Protein AF-A0A5J5C211-F1 (afdb_monomer)

Mean predicted aligned error: 13.59 Å

pLDDT: mean 78.82, std 22.53, range [29.34, 98.75]

InterPro domains:
  IPR001568 Ribonuclease T2-like [PF00445] (40-209)
  IPR001568 Ribonuclease T2-like [PTHR11240] (35-226)
  IPR036430 Ribonuclease T2-like superfamily [G3DSA:3.90.730.10] (37-249)
  IPR036430 Ribonuclease T2-like superfamily [SSF55895] (38-233)

Organism: NCBI:txid561372

Nearest PDB structures (foldseek):
  1vd1-assembly1_A  TM=8.279E-01  e=2.395E-16  Nicotiana glutinosa
  1j1f-assembly1_A  TM=8.798E-01  e=2.976E-13  Momordica charantia
  1j1g-assembly1_A  TM=8.800E-01  e=3.557E-13  Momordica charantia
  1v9h-assembly1_A  TM=8.738E-01  e=4.786E-13  Momordica charantia
  1ioo-assembly2_B  TM=7.838E-01  e=7.696E-13  Nicotiana alata

Sequence (278 aa):
MNLKLNLCLLVMLLLGLLPITVPVPVPVPVSVYGDPSYIKFFYLVLQWPNAFCNVNCCCNSLRQKFSIHGFWPQVANGNSTFCKPLLPLQEEYVHDIEKQLSIDWPNLICSWGNFGFWKYQWEKHGNRSKLDHRSYFDTAMKLKAKNVPDLLSTLRQSNIVPSETRKYQVKSIQDAIVAKIGWRPRIKCINYSNNGDVQIHEIHFCVKPPPTAEVQEFEFINCRRRPYYMGCGDHEDNEVYFSPEKNNLTATGNEFISSSLTLPRRQTQSEEEAEDEL

Foldseek 3Di:
DDDDDDPPVVVVPPPPPPPPPPPPPPPPPDPPQADLVQQFWKWFKWFQLVQVVLPDPFDDPDDRATATQAIAGAGPVRDHGDHDFDDFDDCVLCVVPVVVCCVRPADGHPVDHRVNSLRVRCRRGVRSNPDDSNLRVCVSSCCCVVQPVGLQVLCVVLVNHADPPDWDQLLSSQVSSCVRRVAGWAFAWDDNDPVLAIAGTMTIWIWGADPDPVDGDIDTHHDDDDQDRNSLDRDSRRIHHHHDPPPPPDPDDDDPPDDDDDDDDDDDDDDDDDDDDD

Radius of gyration: 29.58 Å; Cα contacts (8 Å, |Δi|>4): 394; chains: 1; bounding box: 124×62×47 Å

Solvent-accessible surface area (backbone atoms only — not comparable to full-atom values): 17108 Å² total; per-residue (Å²): 135,89,76,93,76,63,85,67,68,72,65,72,75,75,68,74,80,70,79,80,73,71,76,70,78,70,79,71,75,76,71,92,58,53,66,76,90,48,60,60,31,26,35,46,28,31,29,33,56,47,41,52,43,73,81,41,82,50,49,85,86,72,71,97,49,68,26,42,72,44,58,35,43,20,31,87,88,68,46,75,77,51,57,82,86,55,85,80,76,58,66,83,64,42,58,95,48,43,73,56,39,61,68,45,43,46,50,60,37,64,96,46,55,46,66,60,48,52,34,50,45,32,76,74,26,32,62,67,56,89,44,56,77,48,57,44,55,51,48,49,52,49,52,38,55,74,68,50,70,54,57,56,62,49,33,42,78,68,75,49,60,62,28,94,84,54,64,43,33,51,46,60,58,35,49,42,44,25,76,73,62,74,37,38,49,45,61,28,27,37,83,66,49,95,87,73,46,27,22,50,27,34,42,34,37,27,27,37,65,42,96,48,91,90,45,85,59,68,42,82,38,65,45,80,88,64,88,63,39,52,61,48,52,81,51,56,76,36,64,28,31,35,57,41,81,80,69,82,71,69,92,74,74,89,82,81,80,85,75,90,75,87,79,81,90,77,83,90,80,82,90,82,90,82,80,88,84,134

Secondary structure (DSSP, 8-state):
------TTTTTTTS-----------------SS--GGG--EEEEEEE-HHHHHHHS---SS--SS-EEEEEEEE-TTSPPPP-PPP----GGGTGGGHHHHHHHS--S-TTS-HHHHHHHHHHHTGGGSSS-HHHHHHHHHHHHHHH-TTHHHHHHHTT----SS-EEEHHHHHHHHHHHHSS--EEEEEE-STTS-EEEEEEEEEEEPPSSSS----EEEPPPP-SS-TTS-SSTT-EEE--------------------PPPP-------------

Structure (mmCIF, N/CA/C/O backbone):
data_AF-A0A5J5C211-F1
#
_entry.id   AF-A0A5J5C211-F1
#
loop_
_atom_site.group_PDB
_atom_site.id
_atom_site.type_symbol
_atom_site.label_atom_id
_atom_site.label_alt_id
_atom_site.label_comp_id
_atom_site.label_asym_id
_atom_site.label_entity_id
_atom_site.label_seq_id
_atom_site.pdbx_PDB_ins_code
_atom_site.Cartn_x
_atom_site.Cartn_y
_atom_site.Cartn_z
_atom_site.occupancy
_atom_site.B_iso_or_equiv
_atom_site.auth_seq_id
_atom_site.auth_comp_id
_atom_site.auth_asym_id
_atom_site.auth_atom_id
_atom_site.pdbx_PDB_model_num
ATOM 1 N N . MET A 1 1 ? 102.183 6.685 20.362 1.00 36.56 1 MET A N 1
ATOM 2 C CA . MET A 1 1 ? 101.520 7.453 19.288 1.00 36.56 1 MET A CA 1
ATOM 3 C C . MET A 1 1 ? 100.032 7.165 19.380 1.00 36.56 1 MET A C 1
ATOM 5 O O . MET A 1 1 ? 99.652 6.004 19.365 1.00 36.56 1 MET A O 1
ATOM 9 N N . ASN A 1 2 ? 99.238 8.203 19.637 1.00 42.31 2 ASN A N 1
ATOM 10 C CA . ASN A 1 2 ? 97.795 8.138 19.854 1.00 42.31 2 ASN A CA 1
ATOM 11 C C . ASN A 1 2 ? 97.057 7.595 18.628 1.00 42.31 2 ASN A C 1
ATOM 13 O O . ASN A 1 2 ? 97.289 8.095 17.533 1.00 42.31 2 ASN A O 1
ATOM 17 N N . LEU A 1 3 ? 96.070 6.724 18.839 1.00 40.94 3 LEU A N 1
ATOM 18 C CA . LEU A 1 3 ? 94.811 6.853 18.111 1.00 40.94 3 LEU A CA 1
ATOM 19 C C . LEU A 1 3 ? 93.657 6.306 18.957 1.00 40.94 3 LEU A C 1
ATOM 21 O O . LEU A 1 3 ? 93.342 5.120 18.962 1.00 40.94 3 LEU A O 1
ATOM 25 N N . LYS A 1 4 ? 93.037 7.225 19.704 1.00 54.19 4 LYS A N 1
ATOM 26 C CA . LYS A 1 4 ? 91.656 7.094 20.162 1.00 54.19 4 LYS A CA 1
ATOM 27 C C . LYS A 1 4 ? 90.789 6.949 18.911 1.00 54.19 4 LYS A C 1
ATOM 29 O O . LYS A 1 4 ? 90.623 7.927 18.188 1.00 54.19 4 LYS A O 1
ATOM 34 N N . LEU A 1 5 ? 90.240 5.764 18.659 1.00 47.91 5 LEU A N 1
ATOM 35 C CA . LEU A 1 5 ? 89.189 5.597 17.661 1.00 47.91 5 LEU A CA 1
ATOM 36 C C . LEU A 1 5 ? 88.010 4.830 18.266 1.00 47.91 5 LEU A C 1
ATOM 38 O O . LEU A 1 5 ? 87.935 3.610 18.250 1.00 47.91 5 LEU A O 1
ATOM 42 N N . ASN A 1 6 ? 87.121 5.636 18.846 1.00 52.84 6 ASN A N 1
ATOM 43 C CA . ASN A 1 6 ? 85.670 5.504 18.844 1.00 52.84 6 ASN A CA 1
ATOM 44 C C . ASN A 1 6 ? 85.056 4.141 19.192 1.00 52.84 6 ASN A C 1
ATOM 46 O O . ASN A 1 6 ? 84.579 3.401 18.336 1.00 52.84 6 ASN A O 1
ATOM 50 N N . LEU A 1 7 ? 84.803 3.999 20.495 1.00 53.00 7 LEU A N 1
ATOM 51 C CA . LEU A 1 7 ? 83.727 3.207 21.108 1.00 53.00 7 LEU A CA 1
ATOM 52 C C . LEU A 1 7 ? 82.313 3.504 20.529 1.00 53.00 7 LEU A C 1
ATOM 54 O O . LEU A 1 7 ? 81.342 2.855 20.893 1.00 53.00 7 LEU A O 1
ATOM 58 N N . CYS A 1 8 ? 82.191 4.458 19.598 1.00 50.03 8 CYS A N 1
ATOM 59 C CA . CYS A 1 8 ? 80.964 4.793 18.876 1.00 50.03 8 CYS A CA 1
ATOM 60 C C . CYS A 1 8 ? 80.613 3.775 17.767 1.00 50.03 8 CYS A C 1
ATOM 62 O O . CYS A 1 8 ? 79.448 3.641 17.403 1.00 50.03 8 CYS A O 1
ATOM 64 N N . LEU A 1 9 ? 81.591 3.018 17.245 1.00 46.53 9 LEU A N 1
ATOM 65 C CA . LEU A 1 9 ? 81.339 2.059 16.158 1.00 46.53 9 LEU A CA 1
ATOM 66 C C . LEU A 1 9 ? 80.701 0.738 16.615 1.00 46.53 9 LEU A C 1
ATOM 68 O O . LEU A 1 9 ? 80.129 0.037 15.785 1.00 46.53 9 LEU A O 1
ATOM 72 N N . LEU A 1 10 ? 80.747 0.402 17.909 1.00 47.97 10 LEU A N 1
ATOM 73 C CA . LEU A 1 10 ? 80.188 -0.863 18.404 1.00 47.97 10 LEU A CA 1
ATOM 74 C C . LEU A 1 10 ? 78.693 -0.787 18.773 1.00 47.97 10 LEU A C 1
ATOM 76 O O . LEU A 1 10 ? 78.049 -1.823 18.892 1.00 47.97 10 LEU A O 1
ATOM 80 N N . VAL A 1 11 ? 78.123 0.415 18.929 1.00 51.84 11 VAL A N 1
ATOM 81 C CA . VAL A 1 11 ? 76.701 0.597 19.298 1.00 51.84 11 VAL A CA 1
ATOM 82 C C . VAL A 1 11 ? 75.790 0.719 18.066 1.00 51.84 11 VAL A C 1
ATOM 84 O O . VAL A 1 11 ? 74.591 0.472 18.152 1.00 51.84 11 VAL A O 1
ATOM 87 N N . MET A 1 12 ? 76.346 0.991 16.883 1.00 51.12 12 MET A N 1
ATOM 88 C CA . MET A 1 12 ? 75.567 1.149 15.644 1.00 51.12 12 MET A CA 1
ATOM 89 C C . MET A 1 12 ? 75.212 -0.179 14.945 1.00 51.12 12 MET A C 1
ATOM 91 O O . MET A 1 12 ? 74.586 -0.161 13.891 1.00 51.12 12 MET A O 1
ATOM 95 N N . LEU A 1 13 ? 75.577 -1.332 15.520 1.00 49.59 13 LEU A N 1
ATOM 96 C CA . LEU A 1 13 ? 75.333 -2.663 14.940 1.00 49.59 13 LEU A CA 1
ATOM 97 C C . LEU A 1 13 ? 74.216 -3.471 15.632 1.00 49.59 13 LEU A C 1
ATOM 99 O O . LEU A 1 13 ? 73.970 -4.607 15.239 1.00 49.59 13 LEU A O 1
ATOM 103 N N . LEU A 1 14 ? 73.504 -2.899 16.617 1.00 54.16 14 LEU A N 1
ATOM 104 C CA . LEU A 1 14 ? 72.403 -3.579 17.332 1.00 54.16 14 LEU A CA 1
ATOM 105 C C . LEU A 1 14 ? 71.025 -2.906 17.236 1.00 54.16 14 LEU A C 1
ATOM 107 O O . LEU A 1 14 ? 70.063 -3.411 17.805 1.00 54.16 14 LEU A O 1
ATOM 111 N N . LEU A 1 15 ? 70.878 -1.833 16.461 1.00 55.19 15 LEU A N 1
ATOM 112 C CA . LEU A 1 15 ? 69.563 -1.335 16.047 1.00 55.19 15 LEU A CA 1
ATOM 113 C C . LEU A 1 15 ? 69.441 -1.513 14.540 1.00 55.19 15 LEU A C 1
ATOM 115 O O . LEU A 1 15 ? 69.469 -0.561 13.762 1.00 55.19 15 LEU A O 1
ATOM 119 N N . GLY A 1 16 ? 69.360 -2.785 14.142 1.00 54.31 16 GLY A N 1
ATOM 120 C CA . GLY A 1 16 ? 68.892 -3.159 12.820 1.00 54.31 16 GLY A CA 1
ATOM 121 C C . GLY A 1 16 ? 67.578 -2.437 12.559 1.00 54.31 16 GLY A C 1
ATOM 122 O O . GLY A 1 16 ? 66.627 -2.563 13.328 1.00 54.31 16 GLY A O 1
ATOM 123 N N . LEU A 1 17 ? 67.589 -1.639 11.497 1.00 61.84 17 LEU A N 1
ATOM 124 C CA . LEU A 1 17 ? 66.444 -0.973 10.905 1.00 61.84 17 LEU A CA 1
ATOM 125 C C . LEU A 1 17 ? 65.334 -2.008 10.709 1.00 61.84 17 LEU A C 1
ATOM 127 O O . LEU A 1 17 ? 65.306 -2.713 9.701 1.00 61.84 17 LEU A O 1
ATOM 131 N N . LEU A 1 18 ? 64.420 -2.121 11.673 1.00 58.91 18 LEU A N 1
ATOM 132 C CA . LEU A 1 18 ? 63.119 -2.692 11.377 1.00 58.91 18 LEU A CA 1
ATOM 133 C C . LEU A 1 18 ? 62.524 -1.762 10.321 1.00 58.91 18 LEU A C 1
ATOM 135 O O . LEU A 1 18 ? 62.432 -0.557 10.582 1.00 58.91 18 LEU A O 1
ATOM 139 N N . PRO A 1 19 ? 62.182 -2.262 9.121 1.00 61.62 19 PRO A N 1
ATOM 140 C CA . PRO A 1 19 ? 61.482 -1.439 8.160 1.00 61.62 19 PRO A CA 1
ATOM 141 C C . PRO A 1 19 ? 60.236 -0.934 8.876 1.00 61.62 19 PRO A C 1
ATOM 143 O O . PRO A 1 19 ? 59.404 -1.730 9.320 1.00 61.62 19 PRO A O 1
ATOM 146 N N . ILE A 1 20 ? 60.139 0.388 9.043 1.00 57.97 20 ILE A N 1
ATOM 147 C CA . ILE A 1 20 ? 58.884 1.026 9.409 1.00 57.97 20 ILE A CA 1
ATOM 148 C C . ILE A 1 20 ? 57.977 0.703 8.233 1.00 57.97 20 ILE A C 1
ATOM 150 O O . ILE A 1 20 ? 58.020 1.352 7.189 1.00 57.97 20 ILE A O 1
ATOM 154 N N . THR A 1 21 ? 57.237 -0.393 8.363 1.00 64.25 21 THR A N 1
ATOM 155 C CA . THR A 1 21 ? 56.136 -0.696 7.473 1.00 64.25 21 THR A CA 1
ATOM 156 C C . THR A 1 21 ? 55.146 0.418 7.738 1.00 64.25 21 THR A C 1
ATOM 158 O O . THR A 1 21 ? 54.425 0.419 8.731 1.00 64.25 21 THR A O 1
ATOM 161 N N . VAL A 1 22 ? 55.201 1.458 6.907 1.00 62.88 22 VAL A N 1
ATOM 162 C CA . VAL A 1 22 ? 54.111 2.420 6.836 1.00 62.88 22 VAL A CA 1
ATOM 163 C C . VAL A 1 22 ? 52.907 1.547 6.505 1.00 62.88 22 VAL A C 1
ATOM 165 O O . VAL A 1 22 ? 52.963 0.861 5.477 1.00 62.88 22 VAL A O 1
ATOM 168 N N . PRO A 1 23 ? 51.895 1.437 7.384 1.00 65.69 23 PRO A N 1
ATOM 169 C CA . PRO A 1 23 ? 50.740 0.622 7.074 1.00 65.69 23 PRO A CA 1
ATOM 170 C C . PRO A 1 23 ? 50.187 1.172 5.768 1.00 65.69 23 PRO A C 1
ATOM 172 O O . PRO A 1 23 ? 49.768 2.329 5.702 1.00 65.69 23 PRO A O 1
ATOM 175 N N . VAL A 1 24 ? 50.279 0.368 4.705 1.00 59.84 24 VAL A N 1
ATOM 176 C CA . VAL A 1 24 ? 49.619 0.682 3.443 1.00 59.84 24 VAL A CA 1
ATOM 177 C C . VAL A 1 24 ? 48.169 0.927 3.838 1.00 59.84 24 VAL A C 1
ATOM 179 O O . VAL A 1 24 ? 47.612 0.053 4.513 1.00 59.84 24 VAL A O 1
ATOM 182 N N . PRO A 1 25 ? 47.577 2.096 3.529 1.00 59.47 25 PRO A N 1
ATOM 183 C CA . PRO A 1 25 ? 46.182 2.328 3.842 1.00 59.47 25 PRO A CA 1
ATOM 184 C C . PRO A 1 25 ? 45.416 1.178 3.209 1.00 59.47 25 PRO A C 1
ATOM 186 O O . PRO A 1 25 ? 45.395 1.030 1.986 1.00 59.47 25 PRO A O 1
ATOM 189 N N . VAL A 1 26 ? 44.889 0.296 4.063 1.00 56.78 26 VAL A N 1
ATOM 190 C CA . VAL A 1 26 ? 44.060 -0.815 3.620 1.00 56.78 26 VAL A CA 1
ATOM 191 C C . VAL A 1 26 ? 42.960 -0.137 2.821 1.00 56.78 26 VAL A C 1
ATOM 193 O O . VAL A 1 26 ? 42.331 0.769 3.380 1.00 56.78 26 VAL A O 1
ATOM 196 N N . PRO A 1 27 ? 42.770 -0.458 1.528 1.00 58.31 27 PRO A N 1
ATOM 197 C CA . PRO A 1 27 ? 41.682 0.130 0.778 1.00 58.31 27 PRO A CA 1
ATOM 198 C C . PRO A 1 27 ? 40.419 -0.181 1.568 1.00 58.31 27 PRO A C 1
ATOM 200 O O . PRO A 1 27 ? 40.023 -1.341 1.696 1.00 58.31 27 PRO A O 1
ATOM 203 N N . VAL A 1 28 ? 39.856 0.856 2.191 1.00 52.75 28 VAL A N 1
ATOM 204 C CA . VAL A 1 28 ? 38.564 0.771 2.857 1.00 52.75 28 VAL A CA 1
ATOM 205 C C . VAL A 1 28 ? 37.642 0.186 1.797 1.00 52.75 28 VAL A C 1
ATOM 207 O O . VAL A 1 28 ? 37.606 0.741 0.692 1.00 52.75 28 VAL A O 1
ATOM 210 N N . PRO A 1 29 ? 36.991 -0.964 2.050 1.00 54.12 29 PRO A N 1
ATOM 211 C CA . PRO A 1 29 ? 36.143 -1.576 1.048 1.00 54.12 29 PRO A CA 1
ATOM 212 C C . PRO A 1 29 ? 35.169 -0.508 0.578 1.00 54.12 29 PRO A C 1
ATOM 214 O O . PRO A 1 29 ? 34.484 0.116 1.392 1.00 54.12 29 PRO A O 1
ATOM 217 N N . VAL A 1 30 ? 35.189 -0.256 -0.733 1.00 51.03 30 VAL A N 1
ATOM 218 C CA . VAL A 1 30 ? 34.245 0.629 -1.405 1.00 51.03 30 VAL A CA 1
ATOM 219 C C . VAL A 1 30 ? 32.869 0.301 -0.839 1.00 51.03 30 VAL A C 1
ATOM 221 O O . VAL A 1 30 ? 32.436 -0.845 -0.929 1.00 51.03 30 VAL A O 1
ATOM 224 N N . SER A 1 31 ? 32.265 1.288 -0.174 1.00 45.97 31 SER A N 1
ATOM 225 C CA . SER A 1 31 ? 30.898 1.303 0.346 1.00 45.97 31 SER A CA 1
ATOM 226 C C . SER A 1 31 ? 30.038 0.148 -0.192 1.00 45.97 31 SER A C 1
ATOM 228 O O . SER A 1 31 ? 29.631 0.160 -1.354 1.00 45.97 31 SER A O 1
ATOM 230 N N . VAL A 1 32 ? 29.711 -0.822 0.671 1.00 44.16 32 VAL A N 1
ATOM 231 C CA . VAL A 1 32 ? 28.781 -1.947 0.412 1.00 44.16 32 VAL A CA 1
ATOM 232 C C . VAL A 1 32 ? 27.320 -1.453 0.363 1.00 44.16 32 VAL A C 1
ATOM 234 O O . VAL A 1 32 ? 26.381 -2.104 0.809 1.00 44.16 32 VAL A O 1
ATOM 237 N N . TYR A 1 33 ? 27.102 -0.258 -0.171 1.00 45.41 33 TYR A N 1
ATOM 238 C CA . TYR A 1 33 ? 25.794 0.323 -0.421 1.00 45.41 33 TYR A CA 1
ATOM 239 C C . TYR A 1 33 ? 25.674 0.492 -1.928 1.00 45.41 33 TYR A C 1
ATOM 241 O O . TYR A 1 33 ? 26.128 1.483 -2.498 1.00 45.41 33 TYR A O 1
ATOM 249 N N . GLY A 1 34 ? 25.153 -0.546 -2.582 1.00 49.06 34 GLY A N 1
ATOM 250 C CA . GLY A 1 34 ? 24.924 -0.489 -4.020 1.00 49.06 34 GLY A CA 1
ATOM 251 C C . GLY A 1 34 ? 24.800 -1.820 -4.745 1.00 49.06 34 GLY A C 1
ATOM 252 O O . GLY A 1 34 ? 24.342 -1.807 -5.882 1.00 49.06 34 GLY A O 1
ATOM 253 N N . ASP A 1 35 ? 25.182 -2.952 -4.138 1.00 50.91 35 ASP A N 1
ATOM 254 C CA . ASP A 1 35 ? 25.122 -4.244 -4.829 1.00 50.91 35 ASP A CA 1
ATOM 255 C C . ASP A 1 35 ? 23.671 -4.781 -4.884 1.00 50.91 35 ASP A C 1
ATOM 257 O O . ASP A 1 35 ? 23.068 -5.105 -3.852 1.00 50.91 35 ASP A O 1
ATOM 261 N N . PRO A 1 36 ? 23.083 -4.917 -6.085 1.00 53.09 36 PRO A N 1
ATOM 262 C CA . PRO A 1 36 ? 21.739 -5.446 -6.264 1.00 53.09 36 PRO A CA 1
ATOM 263 C C . PRO A 1 36 ? 21.575 -6.915 -5.803 1.00 53.09 36 PRO A C 1
ATOM 265 O O . PRO A 1 36 ? 20.445 -7.382 -5.634 1.00 53.09 36 PRO A O 1
ATOM 268 N N . SER A 1 37 ? 22.653 -7.677 -5.579 1.00 59.81 37 SER A N 1
ATOM 269 C CA . SER A 1 37 ? 22.628 -9.038 -4.999 1.00 59.81 37 SER A CA 1
ATOM 270 C C . SER A 1 37 ? 22.044 -9.098 -3.568 1.00 59.81 37 SER A C 1
ATOM 272 O O . SER A 1 37 ? 21.703 -10.172 -3.060 1.00 59.81 37 SER A O 1
ATOM 274 N N . TYR A 1 38 ? 21.846 -7.939 -2.929 1.00 72.62 38 TYR A N 1
ATOM 275 C CA . TYR A 1 38 ? 21.354 -7.822 -1.556 1.00 72.62 38 TYR A CA 1
ATOM 276 C C . TYR A 1 38 ? 19.833 -7.718 -1.406 1.00 72.62 38 TYR A C 1
ATOM 278 O O . TYR A 1 38 ? 19.352 -7.826 -0.272 1.00 72.62 38 TYR A O 1
ATOM 286 N N . ILE A 1 39 ? 19.063 -7.543 -2.488 1.00 83.94 39 ILE A N 1
ATOM 287 C CA . ILE A 1 39 ? 17.594 -7.516 -2.393 1.00 83.94 39 ILE A CA 1
ATOM 288 C C . ILE A 1 39 ? 17.115 -8.893 -1.922 1.00 83.94 39 ILE A C 1
ATOM 290 O O . ILE A 1 39 ? 17.298 -9.895 -2.610 1.00 83.94 39 ILE A O 1
ATOM 294 N N . LYS A 1 40 ? 16.519 -8.953 -0.729 1.00 87.00 40 LYS A N 1
ATOM 295 C CA . LYS A 1 40 ? 16.011 -10.204 -0.142 1.00 87.00 40 LYS A CA 1
ATOM 296 C C . LYS A 1 40 ? 14.519 -10.387 -0.357 1.00 87.00 40 LYS A C 1
ATOM 298 O O . LYS A 1 40 ? 14.056 -11.519 -0.436 1.00 87.00 40 LYS A O 1
ATOM 303 N N . PHE A 1 41 ? 13.778 -9.288 -0.413 1.00 91.81 41 PHE A N 1
ATOM 304 C CA . PHE A 1 41 ? 12.343 -9.273 -0.655 1.00 91.81 41 PHE A CA 1
ATOM 305 C C . PHE A 1 41 ? 11.910 -7.868 -1.083 1.00 91.81 41 PHE A C 1
ATOM 307 O O . PHE A 1 41 ? 12.701 -6.925 -1.049 1.00 91.81 41 PHE A O 1
ATOM 314 N N . PHE A 1 42 ? 10.649 -7.731 -1.465 1.00 94.44 42 PHE A N 1
ATOM 315 C CA . PHE A 1 42 ? 9.987 -6.461 -1.716 1.00 94.44 42 PHE A CA 1
ATOM 316 C C . PHE A 1 42 ? 8.808 -6.293 -0.766 1.00 94.44 42 PHE A C 1
ATOM 318 O O . PHE A 1 42 ? 8.167 -7.280 -0.398 1.00 94.44 42 PHE A O 1
ATOM 325 N N . TYR A 1 43 ? 8.479 -5.053 -0.417 1.00 96.56 43 TYR A N 1
ATOM 326 C CA . TYR A 1 43 ? 7.141 -4.729 0.062 1.00 96.56 43 TYR A CA 1
ATOM 327 C C . TYR A 1 43 ? 6.271 -4.289 -1.110 1.00 96.56 43 TYR A C 1
ATOM 329 O O . TYR A 1 43 ? 6.600 -3.308 -1.771 1.00 96.56 43 TYR A O 1
ATOM 337 N N . LEU A 1 44 ? 5.146 -4.964 -1.335 1.00 98.44 44 LEU A N 1
ATOM 338 C CA . LEU A 1 44 ? 4.004 -4.363 -2.017 1.00 98.44 44 LEU A CA 1
ATOM 339 C C . LEU A 1 44 ? 3.166 -3.650 -0.957 1.00 98.44 44 LEU A C 1
ATOM 341 O O . LEU A 1 44 ? 2.582 -4.288 -0.079 1.00 98.44 44 LEU A O 1
ATOM 345 N N . VAL A 1 45 ? 3.141 -2.325 -1.020 1.00 98.50 45 VAL A N 1
ATOM 346 C CA . VAL A 1 45 ? 2.505 -1.474 -0.018 1.00 98.50 45 VAL A CA 1
ATOM 347 C C . VAL A 1 45 ? 1.191 -0.964 -0.559 1.00 98.50 45 VAL A C 1
ATOM 349 O O . VAL A 1 45 ? 1.165 -0.231 -1.549 1.00 98.50 45 VAL A O 1
ATOM 352 N N . LEU A 1 46 ? 0.106 -1.333 0.114 1.00 98.62 46 LEU A N 1
ATOM 353 C CA . LEU A 1 46 ? -1.214 -0.784 -0.145 1.00 98.62 46 LEU A CA 1
ATOM 354 C C . LEU A 1 46 ? -1.570 0.237 0.935 1.00 98.62 46 LEU A C 1
ATOM 356 O O . LEU A 1 46 ? -1.341 -0.018 2.112 1.00 98.62 46 LEU A O 1
ATOM 360 N N . GLN A 1 47 ? -2.149 1.368 0.551 1.00 98.06 47 GLN A N 1
ATOM 361 C CA . GLN A 1 47 ? -2.576 2.440 1.448 1.00 98.06 47 GLN A CA 1
ATOM 362 C C . GLN A 1 47 ? -4.098 2.549 1.511 1.00 98.06 47 GLN A C 1
ATOM 364 O O . GLN A 1 47 ? -4.794 2.324 0.512 1.00 98.06 47 GLN A O 1
ATOM 369 N N . TRP A 1 48 ? -4.602 2.911 2.691 1.00 97.75 48 TRP A N 1
ATOM 370 C CA . TRP A 1 48 ? -6.005 3.242 2.900 1.00 97.75 48 TRP A CA 1
ATOM 371 C C . TRP A 1 48 ? -6.218 4.756 2.751 1.00 97.75 48 TRP A C 1
ATOM 373 O O . TRP A 1 48 ? -5.685 5.523 3.560 1.00 97.75 48 TRP A O 1
ATOM 383 N N . PRO A 1 49 ? -6.993 5.214 1.749 1.00 95.38 49 PRO A N 1
ATOM 384 C CA . PRO A 1 49 ? -7.078 6.633 1.425 1.00 95.38 49 PRO A CA 1
ATOM 385 C C . PRO A 1 49 ? -7.619 7.485 2.573 1.00 95.38 49 PRO A C 1
ATOM 387 O O . PRO A 1 49 ? -7.060 8.541 2.843 1.00 95.38 49 PRO A O 1
ATOM 390 N N . ASN A 1 50 ? -8.634 7.027 3.310 1.00 94.56 50 ASN A N 1
ATOM 391 C CA . ASN A 1 50 ? -9.208 7.847 4.383 1.00 94.56 50 ASN A CA 1
ATOM 392 C C . ASN A 1 50 ? -8.208 8.076 5.522 1.00 94.56 50 ASN A C 1
ATOM 394 O O . ASN A 1 50 ? -8.149 9.172 6.065 1.00 94.56 50 ASN A O 1
ATOM 398 N N . ALA A 1 51 ? -7.378 7.080 5.846 1.00 95.56 51 ALA A N 1
ATOM 399 C CA . ALA A 1 51 ? -6.360 7.250 6.877 1.00 95.56 51 ALA A CA 1
ATOM 400 C C . ALA A 1 51 ? -5.255 8.215 6.452 1.00 95.56 51 ALA A C 1
ATOM 402 O O . ALA A 1 51 ? -4.852 9.071 7.237 1.00 95.56 51 ALA A O 1
ATOM 403 N N . PHE A 1 52 ? -4.817 8.127 5.194 1.00 94.88 52 PHE A N 1
ATOM 404 C CA . PHE A 1 52 ? -3.886 9.097 4.625 1.00 94.88 52 PHE A CA 1
ATOM 405 C C . PHE A 1 52 ? -4.473 10.519 4.669 1.00 94.88 52 PHE A C 1
ATOM 407 O O . PHE A 1 52 ? -3.803 11.457 5.096 1.00 94.88 52 PHE A O 1
ATOM 414 N N . CYS A 1 53 ? -5.742 10.678 4.295 1.00 92.94 53 CYS A N 1
ATOM 415 C CA . CYS A 1 53 ? -6.418 11.974 4.193 1.00 92.94 53 CYS A CA 1
ATOM 416 C C . CYS A 1 53 ? -6.941 12.529 5.522 1.00 92.94 53 CYS A C 1
ATOM 418 O O . CYS A 1 53 ? -7.318 13.693 5.605 1.00 92.94 53 CYS A O 1
ATOM 420 N N . ASN A 1 54 ? -6.933 11.733 6.589 1.00 91.38 54 ASN A N 1
ATOM 421 C CA . ASN A 1 54 ? -7.198 12.233 7.934 1.00 91.38 54 ASN A CA 1
ATOM 422 C C . ASN A 1 54 ? -6.071 13.129 8.456 1.00 91.38 54 ASN A C 1
ATOM 424 O O . ASN A 1 54 ? -6.323 13.951 9.333 1.00 91.38 54 ASN A O 1
ATOM 428 N N . VAL A 1 55 ? -4.861 12.993 7.907 1.00 90.50 55 VAL A N 1
ATOM 429 C CA . VAL A 1 55 ? -3.678 13.772 8.304 1.00 90.50 55 VAL A CA 1
ATOM 430 C C . VAL A 1 55 ? -3.055 14.567 7.149 1.00 90.50 55 VAL A C 1
ATOM 432 O O . VAL A 1 55 ? -2.068 15.262 7.358 1.00 90.50 55 VAL A O 1
ATOM 435 N N . ASN A 1 56 ? -3.624 14.492 5.940 1.00 90.38 56 ASN A N 1
ATOM 436 C CA . ASN A 1 56 ? -3.164 15.215 4.752 1.00 90.38 56 ASN A CA 1
ATOM 437 C C . ASN A 1 56 ? -4.338 15.852 3.997 1.00 90.38 56 ASN A C 1
ATOM 439 O O . ASN A 1 56 ? -5.437 15.303 3.961 1.00 90.38 56 ASN A O 1
ATOM 443 N N . CYS A 1 57 ? -4.083 16.964 3.306 1.00 89.19 57 CYS A N 1
ATOM 444 C CA . CYS A 1 57 ? -5.048 17.556 2.380 1.00 89.19 57 CYS A CA 1
ATOM 445 C C . CYS A 1 57 ? -5.132 16.726 1.090 1.00 89.19 57 CYS A C 1
ATOM 447 O O . CYS A 1 57 ? -4.155 16.622 0.346 1.00 89.19 57 CYS A O 1
ATOM 449 N N . CYS A 1 58 ? -6.306 16.160 0.816 1.00 89.44 58 CYS A N 1
ATOM 450 C CA . CYS A 1 58 ? -6.524 15.242 -0.298 1.00 89.44 58 CYS A CA 1
ATOM 451 C C . CYS A 1 58 ? -7.520 15.752 -1.337 1.00 89.44 58 CYS A C 1
ATOM 453 O O . CYS A 1 58 ? -8.222 16.741 -1.141 1.00 89.44 58 CYS A O 1
ATOM 455 N N . CYS A 1 59 ? -7.599 15.017 -2.444 1.00 81.75 59 CYS A N 1
ATOM 456 C CA . CYS A 1 59 ? -8.658 15.149 -3.435 1.00 81.75 59 CYS A CA 1
ATOM 457 C C . CYS A 1 59 ? -10.067 14.958 -2.854 1.00 81.75 59 CYS A C 1
ATOM 459 O O . CYS A 1 59 ? -10.292 14.089 -2.011 1.00 81.75 59 CYS A O 1
ATOM 461 N N . ASN A 1 60 ? -11.037 15.688 -3.412 1.00 67.44 60 ASN A N 1
ATOM 462 C CA . ASN A 1 60 ? -12.456 15.388 -3.231 1.00 67.44 60 ASN A CA 1
ATOM 463 C C . ASN A 1 60 ? -12.809 14.102 -4.007 1.00 67.44 60 ASN A C 1
ATOM 465 O O . ASN A 1 60 ? -12.384 13.948 -5.150 1.00 67.44 60 ASN A O 1
ATOM 469 N N . SER A 1 61 ? -13.626 13.2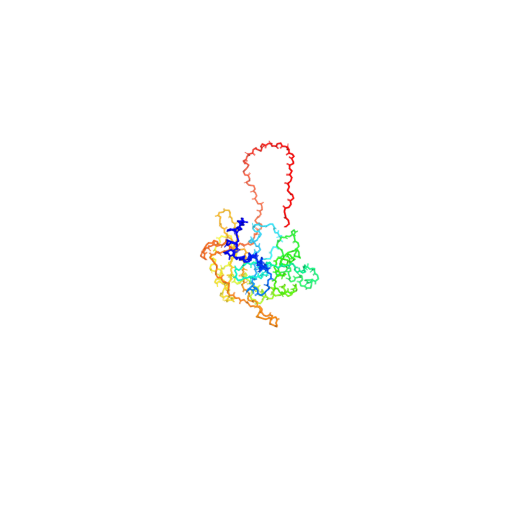15 -3.427 1.00 71.38 61 SER A N 1
ATOM 470 C CA . SER A 1 61 ? -14.069 11.930 -4.020 1.00 71.38 61 SER A CA 1
ATOM 471 C C . SER A 1 61 ? -12.980 10.850 -4.125 1.00 71.38 61 SER A C 1
ATOM 473 O O . SER A 1 61 ? -12.531 10.470 -5.209 1.00 71.38 61 SER A O 1
ATOM 475 N N . LEU A 1 62 ? -12.572 10.309 -2.976 1.00 79.94 62 LEU A N 1
ATOM 476 C CA . LEU A 1 62 ? -11.625 9.196 -2.907 1.00 79.94 62 LEU A CA 1
ATOM 477 C C . LEU A 1 62 ? -12.337 7.874 -3.197 1.00 79.94 62 LEU A C 1
ATOM 479 O O . LEU A 1 62 ? -13.393 7.577 -2.642 1.00 79.94 62 LEU A O 1
ATOM 483 N N . ARG A 1 63 ? -11.730 7.021 -4.028 1.00 86.31 63 ARG A N 1
ATOM 484 C CA . ARG A 1 63 ? -12.236 5.654 -4.194 1.00 86.31 63 ARG A CA 1
ATOM 485 C C . ARG A 1 63 ? -12.069 4.906 -2.874 1.00 86.31 63 ARG A C 1
ATOM 487 O O . ARG A 1 63 ? -10.946 4.766 -2.400 1.00 86.31 63 ARG A O 1
ATOM 494 N N . GLN A 1 64 ? -13.156 4.360 -2.339 1.00 91.44 64 GLN A N 1
ATOM 495 C CA . GLN A 1 64 ? -13.166 3.569 -1.104 1.00 91.44 64 GLN A CA 1
ATOM 496 C C . GLN A 1 64 ? -12.566 2.171 -1.318 1.00 91.44 64 GLN A C 1
ATOM 498 O O . GLN A 1 64 ? -13.255 1.155 -1.259 1.00 91.44 64 GLN A O 1
ATOM 503 N N . LYS A 1 65 ? -11.270 2.122 -1.631 1.00 94.56 65 LYS A N 1
ATOM 504 C CA . LYS A 1 65 ? -10.491 0.901 -1.842 1.00 94.56 65 LYS A CA 1
ATOM 505 C C . LYS A 1 65 ? -9.029 1.126 -1.471 1.00 94.56 65 LYS A C 1
ATOM 507 O O . LYS A 1 65 ? -8.506 2.230 -1.604 1.00 94.56 65 LYS A O 1
ATOM 512 N N . PHE A 1 66 ? -8.350 0.049 -1.088 1.00 97.62 66 PHE A N 1
ATOM 513 C CA . PHE A 1 66 ? -6.898 0.069 -0.954 1.00 97.62 66 PHE A CA 1
ATOM 514 C C . PHE A 1 66 ? -6.241 0.264 -2.324 1.00 97.62 66 PHE A C 1
ATOM 516 O O . PHE A 1 66 ? -6.567 -0.432 -3.293 1.00 97.62 66 PHE A O 1
ATOM 523 N N . SER A 1 67 ? -5.304 1.202 -2.392 1.00 97.38 67 SER A N 1
ATOM 524 C CA . SER A 1 67 ? -4.517 1.493 -3.591 1.00 97.38 67 SER A CA 1
ATOM 525 C C . SER A 1 67 ? -3.035 1.260 -3.332 1.00 97.38 67 SER A C 1
ATOM 527 O O . SER A 1 67 ? -2.613 1.226 -2.181 1.00 97.38 67 SER A O 1
ATOM 529 N N . ILE A 1 68 ? -2.243 1.046 -4.376 1.00 98.75 68 ILE A N 1
ATOM 530 C CA . ILE A 1 68 ? -0.795 0.907 -4.260 1.00 98.75 68 ILE A CA 1
ATOM 531 C C . ILE A 1 68 ? -0.229 2.260 -3.817 1.00 98.75 68 ILE A C 1
ATOM 533 O O . ILE A 1 68 ? -0.524 3.295 -4.406 1.00 98.75 68 ILE A O 1
ATOM 537 N N . HIS A 1 69 ? 0.571 2.242 -2.757 1.00 98.44 69 HIS A N 1
ATOM 538 C CA . HIS A 1 69 ? 1.506 3.316 -2.433 1.00 98.44 69 HIS A CA 1
ATOM 539 C C . HIS A 1 69 ? 2.847 3.022 -3.109 1.00 98.44 69 HIS A C 1
ATOM 541 O O . HIS A 1 69 ? 3.454 3.911 -3.699 1.00 98.44 69 HIS A O 1
ATOM 547 N N . GLY A 1 70 ? 3.309 1.772 -3.040 1.00 98.12 70 GLY A N 1
ATOM 548 C CA . GLY A 1 70 ? 4.705 1.461 -3.289 1.00 98.12 70 GLY A CA 1
ATOM 549 C C . GLY A 1 70 ? 5.005 0.014 -3.643 1.00 98.12 70 GLY A C 1
ATOM 550 O O . GLY A 1 70 ? 4.340 -0.899 -3.154 1.00 98.12 70 GLY A O 1
ATOM 551 N N . PHE A 1 71 ? 6.077 -0.193 -4.408 1.00 97.81 71 PHE A N 1
ATOM 552 C CA . PHE A 1 71 ? 6.752 -1.486 -4.515 1.00 97.81 71 PHE A CA 1
ATOM 553 C C . PHE A 1 71 ? 8.233 -1.323 -4.163 1.00 97.81 71 PHE A C 1
ATOM 555 O O . PHE A 1 71 ? 9.006 -0.735 -4.915 1.00 97.81 71 PHE A O 1
ATOM 562 N N . TRP A 1 72 ? 8.632 -1.735 -2.965 1.00 94.88 72 TRP A N 1
ATOM 563 C CA . TRP A 1 72 ? 9.891 -1.279 -2.371 1.00 94.88 72 TRP A CA 1
ATOM 564 C C . TRP A 1 72 ? 10.870 -2.436 -2.179 1.00 94.88 72 TRP A C 1
ATOM 566 O O . TRP A 1 72 ? 10.581 -3.307 -1.357 1.00 94.88 72 TRP A O 1
ATOM 576 N N . PRO A 1 73 ? 12.032 -2.456 -2.862 1.00 91.12 73 PRO A N 1
ATOM 577 C CA . PRO A 1 73 ? 13.069 -3.454 -2.608 1.00 91.12 73 PRO A CA 1
ATOM 578 C C . PRO A 1 73 ? 13.626 -3.302 -1.189 1.00 91.12 73 PRO A C 1
ATOM 580 O O . PRO A 1 73 ? 13.793 -2.188 -0.692 1.00 91.12 73 PRO A O 1
ATOM 583 N N . GLN A 1 74 ? 13.908 -4.424 -0.531 1.00 87.06 74 GLN A N 1
ATOM 584 C CA . GLN A 1 74 ? 14.390 -4.479 0.848 1.00 87.06 74 GLN A CA 1
ATOM 585 C C . GLN A 1 74 ? 15.646 -5.344 0.953 1.00 87.06 74 GLN A C 1
ATOM 587 O O . GLN A 1 74 ? 15.695 -6.459 0.422 1.00 87.06 74 GLN A O 1
ATOM 592 N N . VAL A 1 75 ? 16.643 -4.873 1.706 1.00 80.69 75 VAL A N 1
ATOM 593 C CA . VAL A 1 75 ? 17.756 -5.729 2.153 1.00 80.69 75 VAL A CA 1
ATOM 594 C C . VAL A 1 75 ? 17.367 -6.550 3.389 1.00 80.69 75 VAL A C 1
ATOM 596 O O . VAL A 1 75 ? 16.310 -6.352 3.984 1.00 80.69 75 VAL A O 1
ATOM 599 N N . ALA A 1 76 ? 18.217 -7.497 3.800 1.00 68.25 76 ALA A N 1
ATOM 600 C CA . ALA A 1 76 ? 17.926 -8.449 4.882 1.00 68.25 76 ALA A CA 1
ATOM 601 C C . ALA A 1 76 ? 17.510 -7.793 6.218 1.00 68.25 76 ALA A C 1
ATOM 603 O O . ALA A 1 76 ? 16.647 -8.320 6.923 1.00 68.25 76 ALA A O 1
ATOM 604 N N . ASN A 1 77 ? 18.089 -6.635 6.553 1.00 64.50 77 ASN A N 1
ATOM 605 C CA . ASN A 1 77 ? 17.744 -5.856 7.749 1.00 64.50 77 ASN A CA 1
ATOM 606 C C . ASN A 1 77 ? 16.508 -4.953 7.549 1.00 64.50 77 ASN A C 1
ATOM 608 O O . ASN A 1 77 ? 16.067 -4.302 8.494 1.00 64.50 77 ASN A O 1
ATOM 612 N N . GLY A 1 78 ? 15.859 -4.988 6.380 1.00 58.56 78 GLY A N 1
ATOM 613 C CA . GLY A 1 78 ? 14.674 -4.201 6.012 1.00 58.56 78 GLY A CA 1
ATOM 614 C C . GLY A 1 78 ? 14.931 -2.712 5.820 1.00 58.56 78 GLY A C 1
ATOM 615 O O . GLY A 1 78 ? 13.992 -1.931 5.929 1.00 58.56 78 GLY A O 1
ATOM 616 N N . ASN A 1 79 ? 16.185 -2.322 5.589 1.00 62.31 79 ASN A N 1
ATOM 617 C CA . ASN A 1 79 ? 16.517 -0.974 5.153 1.00 62.31 79 ASN A CA 1
ATOM 618 C C . ASN A 1 79 ? 16.407 -0.868 3.623 1.00 62.31 79 ASN A C 1
ATOM 620 O O . ASN A 1 79 ? 16.442 -1.873 2.902 1.00 62.31 79 ASN A O 1
ATOM 624 N N . SER A 1 80 ? 16.285 0.366 3.132 1.00 60.00 80 SER A N 1
ATOM 625 C CA . SER A 1 80 ? 16.363 0.660 1.700 1.00 60.00 80 SER A CA 1
ATOM 626 C C . SER A 1 80 ? 17.796 0.482 1.205 1.00 60.00 80 SER A C 1
ATOM 628 O O . SER A 1 80 ? 18.749 0.843 1.898 1.00 60.00 80 SER A O 1
ATOM 630 N N . THR A 1 81 ? 17.957 -0.037 -0.010 1.00 58.88 81 THR A N 1
ATOM 631 C CA . THR A 1 81 ? 19.238 0.019 -0.720 1.00 58.88 81 THR A CA 1
ATOM 632 C C . THR A 1 81 ? 19.528 1.467 -1.123 1.00 58.88 81 THR A C 1
ATOM 634 O O . THR A 1 81 ? 18.636 2.196 -1.558 1.00 58.88 81 THR A O 1
ATOM 637 N N . PHE A 1 82 ? 20.773 1.912 -0.975 1.00 53.16 82 PHE A N 1
ATOM 638 C CA . PHE A 1 82 ? 21.272 3.119 -1.632 1.00 53.16 82 PHE A CA 1
ATOM 639 C C . PHE A 1 82 ? 22.107 2.652 -2.822 1.00 53.16 82 PHE A C 1
ATOM 641 O O . PHE A 1 82 ? 23.027 1.864 -2.637 1.00 53.16 82 PHE A O 1
ATOM 648 N N . CYS A 1 83 ? 21.756 3.088 -4.030 1.00 56.09 83 CYS A N 1
ATOM 649 C CA . CYS A 1 83 ? 22.528 2.867 -5.252 1.00 56.09 83 CYS A CA 1
ATOM 650 C C . CYS A 1 83 ? 22.634 4.208 -5.991 1.00 56.09 83 CYS A C 1
ATOM 652 O O . CYS A 1 83 ? 21.778 5.076 -5.797 1.00 56.09 83 CYS A O 1
ATOM 654 N N . LYS A 1 84 ? 23.648 4.375 -6.853 1.00 53.72 84 LYS A N 1
ATOM 655 C CA . LYS A 1 84 ? 23.720 5.528 -7.768 1.00 53.72 84 LYS A CA 1
ATOM 656 C C . LYS A 1 84 ? 22.429 5.622 -8.603 1.00 53.72 84 LYS A C 1
ATOM 658 O O . LYS A 1 84 ? 21.903 4.575 -8.988 1.00 53.72 84 LYS A O 1
ATOM 663 N N . PRO A 1 85 ? 21.916 6.832 -8.882 1.00 53.91 85 PRO A N 1
ATOM 664 C CA . PRO A 1 85 ? 20.664 6.987 -9.609 1.00 53.91 85 PRO A CA 1
ATOM 665 C C . PRO A 1 85 ? 20.763 6.388 -11.019 1.00 53.91 85 PRO A C 1
ATOM 667 O O . PRO A 1 85 ? 21.647 6.743 -11.797 1.00 53.91 85 PRO A O 1
ATOM 670 N N . LEU A 1 86 ? 19.845 5.467 -11.328 1.00 66.88 86 LEU A N 1
ATOM 671 C CA . LEU A 1 86 ? 19.502 5.091 -12.702 1.00 66.88 86 LEU A CA 1
ATOM 672 C C . LEU A 1 86 ? 18.554 6.136 -13.315 1.00 66.88 86 LEU A C 1
ATOM 674 O O . LEU A 1 86 ? 18.032 7.001 -12.609 1.00 66.88 86 LEU A O 1
ATOM 678 N N . LEU A 1 87 ? 18.350 6.028 -14.634 1.00 81.31 87 LEU A N 1
ATOM 679 C CA . LEU A 1 87 ? 17.572 6.948 -15.470 1.00 81.31 87 LEU A CA 1
ATOM 680 C C . LEU A 1 87 ? 16.224 7.354 -14.833 1.00 81.31 87 LEU A C 1
ATOM 682 O O . LEU A 1 87 ? 15.503 6.487 -14.321 1.00 81.31 87 LEU A O 1
ATOM 686 N N . PRO A 1 88 ? 15.850 8.646 -14.888 1.00 89.50 88 PRO A N 1
ATOM 687 C CA . PRO A 1 88 ? 14.581 9.129 -14.351 1.00 89.50 88 PRO A CA 1
ATOM 688 C C . PRO A 1 88 ? 13.391 8.487 -15.073 1.00 89.50 88 PRO A C 1
ATOM 690 O O . PRO A 1 88 ? 13.516 8.019 -16.206 1.00 89.50 88 PRO A O 1
ATOM 693 N N . LEU A 1 89 ? 12.229 8.472 -14.417 1.00 94.06 89 LEU A N 1
ATOM 694 C CA . LEU A 1 89 ? 10.980 8.108 -15.080 1.00 94.06 89 LEU A CA 1
ATOM 695 C C . LEU A 1 89 ? 10.543 9.259 -15.989 1.00 94.06 89 LEU A C 1
ATOM 697 O O . LEU A 1 89 ? 10.487 10.410 -15.550 1.00 94.06 89 LEU A O 1
ATOM 701 N N . GLN A 1 90 ? 10.203 8.921 -17.227 1.00 95.38 90 GLN A N 1
ATOM 702 C CA . GLN A 1 90 ? 9.573 9.817 -18.194 1.00 95.38 90 GLN A CA 1
ATOM 703 C C . GLN A 1 90 ? 8.166 9.297 -18.544 1.00 95.38 90 GLN A C 1
ATOM 705 O O . GLN A 1 90 ? 7.845 8.138 -18.263 1.00 95.38 90 GLN A O 1
ATOM 710 N N . GLU A 1 91 ? 7.306 10.156 -19.089 1.00 95.12 91 GLU A N 1
ATOM 711 C CA . GLU A 1 91 ? 5.890 9.835 -19.323 1.00 95.12 91 GLU A CA 1
ATOM 712 C C . GLU A 1 91 ? 5.709 8.687 -20.323 1.00 95.12 91 GLU A C 1
ATOM 714 O O . GLU A 1 91 ? 4.849 7.825 -20.131 1.00 95.12 91 GLU A O 1
ATOM 719 N N . GLU A 1 92 ? 6.570 8.595 -21.336 1.00 95.69 92 GLU A N 1
ATOM 720 C CA . GLU A 1 92 ? 6.503 7.579 -22.386 1.00 95.69 92 GLU A CA 1
ATOM 721 C C . GLU A 1 92 ? 6.622 6.140 -21.865 1.00 95.69 92 GLU A C 1
ATOM 723 O O . GLU A 1 92 ? 6.084 5.225 -22.483 1.00 95.69 92 GLU A O 1
ATOM 728 N N . TYR A 1 93 ? 7.260 5.922 -20.708 1.00 95.25 93 TYR A N 1
ATOM 729 C CA . TYR A 1 93 ? 7.394 4.586 -20.113 1.00 95.25 93 TYR A CA 1
ATOM 730 C C . TYR A 1 93 ? 6.083 4.048 -19.525 1.00 95.25 93 TYR A C 1
ATOM 732 O O . TYR A 1 93 ? 5.964 2.843 -19.285 1.00 95.25 93 TYR A O 1
ATOM 740 N N . VAL A 1 94 ? 5.123 4.935 -19.244 1.00 96.69 94 VAL A N 1
ATOM 741 C CA . VAL A 1 94 ? 3.864 4.603 -18.558 1.00 96.69 94 VAL A CA 1
ATOM 742 C C . VAL A 1 94 ? 2.620 5.088 -19.298 1.00 96.69 94 VAL A C 1
ATOM 744 O O . VAL A 1 94 ? 1.513 4.811 -18.844 1.00 96.69 94 VAL A O 1
ATOM 747 N N . HIS A 1 95 ? 2.774 5.781 -20.426 1.00 96.31 95 HIS A N 1
ATOM 748 C CA . HIS A 1 95 ? 1.670 6.411 -21.150 1.00 96.31 95 HIS A CA 1
ATOM 749 C C . HIS A 1 95 ? 0.538 5.430 -21.507 1.00 96.31 95 HIS A C 1
ATOM 751 O O . HIS A 1 95 ? -0.636 5.708 -21.271 1.00 96.31 95 HIS A O 1
ATOM 757 N N . ASP A 1 96 ? 0.867 4.233 -21.995 1.00 97.06 96 ASP A N 1
ATOM 758 C CA . ASP A 1 96 ? -0.119 3.212 -22.376 1.00 97.06 96 ASP A CA 1
ATOM 759 C C . ASP A 1 96 ? -0.808 2.534 -21.174 1.00 97.06 96 ASP A C 1
ATOM 761 O O . ASP A 1 96 ? -1.876 1.938 -21.330 1.00 97.06 96 ASP A O 1
ATOM 765 N N . ILE A 1 97 ? -0.241 2.650 -19.967 1.00 97.31 97 ILE A N 1
ATOM 766 C CA . ILE A 1 97 ? -0.799 2.104 -18.714 1.00 97.31 97 ILE A CA 1
ATOM 767 C C . ILE A 1 97 ? -1.299 3.180 -17.743 1.00 97.31 97 ILE A C 1
ATOM 769 O O . ILE A 1 97 ? -1.792 2.851 -16.660 1.00 97.31 97 ILE A O 1
ATOM 773 N N . GLU A 1 98 ? -1.243 4.454 -18.126 1.00 97.06 98 GLU A N 1
ATOM 774 C CA . GLU A 1 98 ? -1.560 5.607 -17.276 1.00 97.06 98 GLU A CA 1
ATOM 775 C C . GLU A 1 98 ? -2.960 5.508 -16.656 1.00 97.06 98 GLU A C 1
ATOM 777 O O . GLU A 1 98 ? -3.163 5.775 -15.466 1.00 97.06 98 GLU A O 1
ATOM 782 N N . LYS A 1 99 ? -3.942 5.060 -17.446 1.00 96.69 99 LYS A N 1
ATOM 783 C CA . LYS A 1 99 ? -5.322 4.873 -16.984 1.00 96.69 99 LYS A CA 1
ATOM 784 C C . LYS A 1 99 ? -5.411 3.828 -15.872 1.00 96.69 99 LYS A C 1
ATOM 786 O O . LYS A 1 99 ? -6.138 4.035 -14.901 1.00 96.69 99 LYS A O 1
ATOM 791 N N . GLN A 1 100 ? -4.685 2.718 -16.003 1.00 96.88 100 GLN A N 1
ATOM 792 C CA . GLN A 1 100 ? -4.684 1.659 -14.997 1.00 96.88 100 GLN A CA 1
ATOM 793 C C . GLN A 1 100 ? -3.926 2.101 -13.742 1.00 96.88 100 GLN A C 1
ATOM 795 O O . GLN A 1 100 ? -4.431 1.927 -12.631 1.00 96.88 100 GLN A O 1
ATOM 800 N N . LEU A 1 101 ? -2.780 2.768 -13.903 1.00 97.00 101 LEU A N 1
ATOM 801 C CA . LEU A 1 101 ? -2.034 3.353 -12.788 1.00 97.00 101 LEU A CA 1
ATOM 802 C C . LEU A 1 101 ? -2.866 4.390 -12.028 1.00 97.00 101 LEU A C 1
ATOM 804 O O . LEU A 1 101 ? -2.903 4.369 -10.805 1.00 97.00 101 LEU A O 1
ATOM 808 N N . SER A 1 102 ? -3.640 5.225 -12.718 1.00 95.25 102 SER A N 1
ATOM 809 C CA . SER A 1 102 ? -4.551 6.193 -12.086 1.00 95.25 102 SER A CA 1
ATOM 810 C C . SER A 1 102 ? -5.697 5.535 -11.301 1.00 95.25 102 SER A C 1
ATOM 812 O O . SER A 1 102 ? -6.397 6.187 -10.519 1.00 95.25 102 SER A O 1
ATOM 814 N N . ILE A 1 103 ? -5.940 4.240 -11.515 1.00 93.94 103 ILE A N 1
ATOM 815 C CA . ILE A 1 103 ? -6.943 3.452 -10.798 1.00 93.94 103 ILE A CA 1
ATOM 816 C C . ILE A 1 103 ? -6.320 2.698 -9.628 1.00 93.94 103 ILE A C 1
ATOM 818 O O . ILE A 1 103 ? -6.919 2.674 -8.548 1.00 93.94 103 ILE A O 1
ATOM 822 N N . ASP A 1 104 ? -5.182 2.048 -9.843 1.00 96.06 104 ASP A N 1
ATOM 823 C CA . ASP A 1 104 ? -4.561 1.161 -8.861 1.00 96.06 104 ASP A CA 1
ATOM 824 C C . ASP A 1 104 ? -3.494 1.827 -8.007 1.00 96.06 104 ASP A C 1
ATOM 826 O O . ASP A 1 104 ? -3.334 1.417 -6.863 1.00 96.06 104 ASP A O 1
ATOM 830 N N . TRP A 1 105 ? -2.820 2.850 -8.519 1.00 97.50 105 TRP A N 1
ATOM 831 C CA . TRP A 1 105 ? -1.713 3.563 -7.887 1.00 97.50 105 TRP A CA 1
ATOM 832 C C . TRP A 1 105 ? -1.897 5.096 -7.990 1.00 97.50 105 TRP A C 1
ATOM 834 O O . TRP A 1 105 ? -1.010 5.795 -8.477 1.00 97.50 105 TRP A O 1
ATOM 844 N N . PRO A 1 106 ? -3.050 5.657 -7.583 1.00 95.75 106 PRO A N 1
ATOM 845 C CA . PRO A 1 106 ? -3.281 7.091 -7.655 1.00 95.75 106 PRO A CA 1
ATOM 846 C C . PRO A 1 106 ? -2.410 7.837 -6.639 1.00 95.75 106 PRO A C 1
ATOM 848 O O . PRO A 1 106 ? -2.104 7.327 -5.558 1.00 95.75 106 PRO A O 1
ATOM 851 N N . ASN A 1 107 ? -2.096 9.088 -6.950 1.00 94.69 107 ASN A N 1
ATOM 852 C CA . ASN A 1 107 ? -1.759 10.055 -5.925 1.00 94.69 107 ASN A CA 1
ATOM 853 C C . ASN A 1 107 ? -3.041 10.513 -5.215 1.00 94.69 107 ASN A C 1
ATOM 855 O O . ASN A 1 107 ? -4.067 10.750 -5.852 1.00 94.69 107 ASN A O 1
ATOM 859 N N . LEU A 1 108 ? -2.985 10.643 -3.892 1.00 93.62 108 LEU A N 1
ATOM 860 C CA . LEU A 1 108 ? -4.120 11.094 -3.081 1.00 93.62 108 LEU A CA 1
ATOM 861 C C . LEU A 1 108 ? -4.110 12.615 -2.848 1.00 93.62 108 LEU A C 1
ATOM 863 O O . LEU A 1 108 ? -5.132 13.186 -2.462 1.00 93.62 108 LEU A O 1
ATOM 867 N N . ILE A 1 109 ? -2.979 13.278 -3.113 1.00 91.25 109 ILE A N 1
ATOM 868 C CA . ILE A 1 109 ? -2.800 14.730 -2.985 1.00 91.25 109 ILE A CA 1
ATOM 869 C C . ILE A 1 109 ? -3.079 15.398 -4.335 1.00 91.25 109 ILE A C 1
ATOM 871 O O . ILE A 1 109 ? -2.245 15.346 -5.227 1.00 91.25 109 ILE A O 1
ATOM 875 N N . CYS A 1 110 ? -4.216 16.080 -4.486 1.00 78.38 110 CYS A N 1
ATOM 876 C CA . CYS A 1 110 ? -4.626 16.669 -5.772 1.00 78.38 110 CYS A CA 1
ATOM 877 C C . CYS A 1 110 ? -3.738 17.811 -6.281 1.00 78.38 110 CYS A C 1
ATOM 879 O O . CYS A 1 110 ? -3.661 18.028 -7.487 1.00 78.38 110 CYS A O 1
ATOM 881 N N . SER A 1 111 ? -3.063 18.542 -5.387 1.00 82.50 111 SER A N 1
ATOM 882 C CA . SER A 1 111 ? -2.101 19.576 -5.792 1.00 82.50 111 SER A CA 1
ATOM 883 C C . SER A 1 111 ? -0.864 18.996 -6.486 1.00 82.50 111 SER A C 1
ATOM 885 O O . SER A 1 111 ? -0.056 19.748 -7.024 1.00 82.50 111 SER A O 1
ATOM 887 N N . TRP A 1 112 ? -0.721 17.668 -6.500 1.00 83.31 112 TRP A N 1
ATOM 888 C CA . TRP A 1 112 ? 0.369 16.960 -7.143 1.00 83.31 112 TRP A CA 1
ATOM 889 C C . TRP A 1 112 ? -0.194 15.888 -8.089 1.00 83.31 112 TRP A C 1
ATOM 891 O O . TRP A 1 112 ? -1.018 15.058 -7.717 1.00 83.31 112 TRP A O 1
ATOM 901 N N . GLY A 1 113 ? 0.2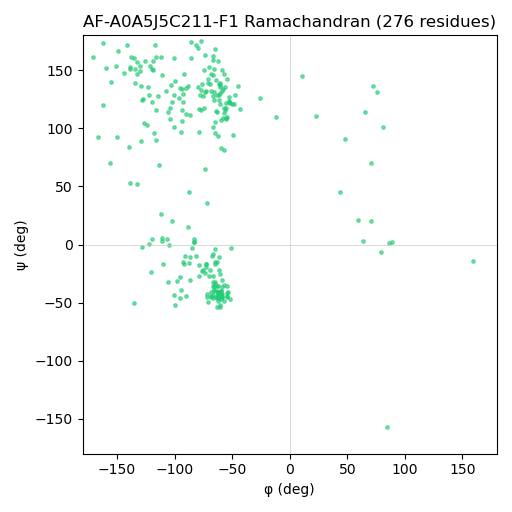06 15.905 -9.358 1.00 89.44 113 GLY A N 1
ATOM 902 C CA . GLY A 1 113 ? -0.310 14.949 -10.341 1.00 89.44 113 GLY A CA 1
ATOM 903 C C . GLY A 1 113 ? 0.120 13.505 -10.058 1.00 89.44 113 GLY A C 1
ATOM 904 O O . GLY A 1 113 ? 1.139 13.254 -9.410 1.00 89.44 113 GLY A O 1
ATOM 905 N N . ASN A 1 114 ? -0.624 12.544 -10.610 1.00 94.81 114 ASN A N 1
ATOM 906 C CA . ASN A 1 114 ? -0.294 11.119 -10.520 1.00 94.81 114 ASN A CA 1
ATOM 907 C C . ASN A 1 114 ? 1.126 10.809 -11.022 1.00 94.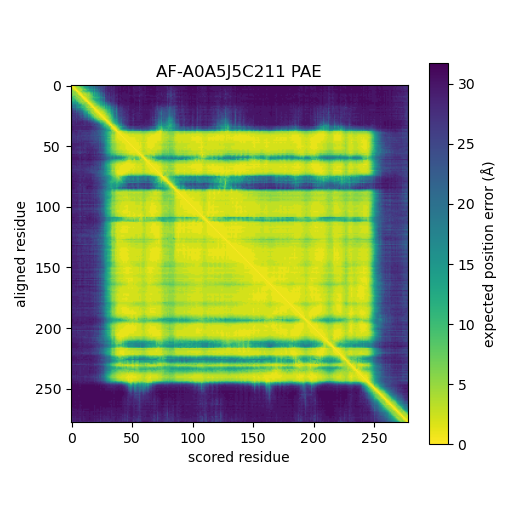81 114 ASN A C 1
ATOM 909 O O . ASN A 1 114 ? 1.877 10.114 -10.342 1.00 94.81 114 ASN A O 1
ATOM 913 N N . PHE A 1 115 ? 1.517 11.369 -12.171 1.00 96.00 115 PHE A N 1
ATOM 914 C CA . PHE A 1 115 ? 2.845 11.135 -12.739 1.00 96.00 115 PHE A CA 1
ATOM 915 C C . PHE A 1 115 ? 3.975 11.581 -11.806 1.00 96.00 115 PHE A C 1
ATOM 917 O O . PHE A 1 115 ? 4.955 10.858 -11.636 1.00 96.00 115 PHE A O 1
ATOM 924 N N . GLY A 1 116 ? 3.812 12.721 -11.127 1.00 95.19 116 GLY A N 1
ATOM 925 C CA . GLY A 1 116 ? 4.777 13.187 -10.132 1.00 95.19 116 GLY A CA 1
ATOM 926 C C . GLY A 1 116 ? 4.974 12.172 -9.004 1.00 95.19 116 GLY A C 1
ATOM 927 O O . GLY A 1 116 ? 6.109 11.868 -8.632 1.00 95.19 116 GLY A O 1
ATOM 928 N N . PHE A 1 117 ? 3.883 11.576 -8.521 1.00 96.69 117 PHE A N 1
ATOM 929 C CA . PHE A 1 117 ? 3.944 10.526 -7.508 1.00 96.69 117 PHE A CA 1
ATOM 930 C C . PHE A 1 117 ? 4.609 9.244 -8.022 1.00 96.69 117 PHE A C 1
ATOM 932 O O . PHE A 1 117 ? 5.460 8.679 -7.333 1.00 96.69 117 PHE A O 1
ATOM 939 N N . TRP A 1 118 ? 4.292 8.797 -9.238 1.00 97.81 118 TRP A N 1
ATOM 940 C CA . TRP A 1 118 ? 4.937 7.623 -9.841 1.00 97.81 118 TRP A CA 1
ATOM 941 C C . TRP A 1 118 ? 6.435 7.837 -10.047 1.00 97.81 118 TRP A C 1
ATOM 943 O O . TRP A 1 118 ? 7.233 6.954 -9.727 1.00 97.81 118 TRP A O 1
ATOM 953 N N . LYS A 1 119 ? 6.823 9.030 -10.507 1.00 95.88 119 LYS A N 1
ATOM 954 C CA . LYS A 1 119 ? 8.222 9.437 -10.649 1.00 95.88 119 LYS A CA 1
ATOM 955 C C . LYS A 1 119 ? 8.945 9.390 -9.306 1.00 95.88 119 LYS A C 1
ATOM 957 O O . LYS A 1 119 ? 9.997 8.765 -9.219 1.00 95.88 119 LYS A O 1
ATOM 962 N N . TYR A 1 120 ? 8.345 9.930 -8.245 1.00 94.19 120 TYR A N 1
ATOM 963 C CA . TYR A 1 120 ? 8.900 9.844 -6.891 1.00 94.19 120 TYR A CA 1
ATOM 964 C C . TYR A 1 120 ? 9.088 8.394 -6.421 1.00 94.19 120 TYR A C 1
ATOM 966 O O . TYR A 1 120 ? 10.147 8.042 -5.899 1.00 94.19 120 TYR A O 1
ATOM 974 N N . GLN A 1 121 ? 8.092 7.525 -6.627 1.00 96.19 121 GLN A N 1
ATOM 975 C CA . GLN A 1 121 ? 8.201 6.107 -6.258 1.00 96.19 121 GLN A CA 1
ATOM 976 C C . GLN A 1 121 ? 9.308 5.399 -7.052 1.00 96.19 121 GLN A C 1
ATOM 978 O O . GLN A 1 121 ? 10.073 4.618 -6.481 1.00 96.19 121 GLN A O 1
ATOM 983 N N . TRP A 1 122 ? 9.456 5.703 -8.342 1.00 94.50 122 TRP A N 1
ATOM 984 C CA . TRP A 1 122 ? 10.558 5.193 -9.154 1.00 94.50 122 TRP A CA 1
ATOM 985 C C . TRP A 1 122 ? 11.922 5.675 -8.642 1.00 94.50 122 TRP A C 1
ATOM 987 O O . TRP A 1 122 ? 12.798 4.862 -8.353 1.00 94.50 122 TRP A O 1
ATOM 997 N N . GLU A 1 123 ? 12.105 6.982 -8.475 1.00 90.56 123 GLU A N 1
ATOM 998 C CA . GLU A 1 123 ? 13.387 7.585 -8.088 1.00 90.56 123 GLU A CA 1
ATOM 999 C C . GLU A 1 123 ? 13.833 7.177 -6.683 1.00 90.56 123 GLU A C 1
ATOM 1001 O O . GLU A 1 123 ? 15.033 7.039 -6.414 1.00 90.56 123 GLU A O 1
ATOM 1006 N N . LYS A 1 124 ? 12.878 6.946 -5.782 1.00 88.75 124 LYS A N 1
ATOM 1007 C CA . LYS A 1 124 ? 13.151 6.521 -4.408 1.00 88.75 124 LYS A CA 1
ATOM 1008 C C . LYS A 1 124 ? 13.285 5.007 -4.254 1.00 88.75 124 LYS A C 1
ATOM 1010 O O . LYS A 1 124 ? 14.030 4.555 -3.385 1.00 88.75 124 LYS A O 1
ATOM 1015 N N . HIS A 1 125 ? 12.585 4.219 -5.067 1.00 91.25 125 HIS A N 1
ATOM 1016 C CA . HIS A 1 125 ? 12.482 2.770 -4.871 1.00 91.25 125 HIS A CA 1
ATOM 1017 C C . HIS A 1 125 ? 12.668 1.963 -6.156 1.00 91.25 125 HIS A C 1
ATOM 1019 O O . HIS A 1 125 ? 13.465 1.024 -6.171 1.00 91.25 125 HIS A O 1
ATOM 1025 N N . GLY A 1 126 ? 11.948 2.303 -7.225 1.00 91.00 126 GLY A N 1
ATOM 1026 C CA . GLY A 1 126 ? 11.935 1.522 -8.467 1.00 91.00 126 GLY A CA 1
ATOM 1027 C C . GLY A 1 126 ? 13.295 1.395 -9.145 1.00 91.00 126 GLY A C 1
ATOM 1028 O O . GLY A 1 126 ? 13.692 0.288 -9.506 1.00 91.00 126 GLY A O 1
ATOM 1029 N N . ASN A 1 127 ? 14.087 2.463 -9.174 1.00 86.69 127 ASN A N 1
ATOM 1030 C CA . ASN A 1 127 ? 15.449 2.458 -9.715 1.00 86.69 127 ASN A CA 1
ATOM 1031 C C . ASN A 1 127 ? 16.438 1.567 -8.929 1.00 86.69 127 ASN A C 1
ATOM 1033 O O . ASN A 1 127 ? 17.590 1.418 -9.322 1.00 86.69 127 ASN A O 1
ATOM 1037 N N . ARG A 1 128 ? 16.008 0.955 -7.819 1.00 83.56 128 ARG A N 1
ATOM 1038 C CA . ARG A 1 128 ? 16.776 -0.017 -7.026 1.00 83.56 128 ARG A CA 1
ATOM 1039 C C . ARG A 1 128 ? 16.206 -1.435 -7.113 1.00 83.56 128 ARG A C 1
ATOM 1041 O O . ARG A 1 128 ? 16.659 -2.316 -6.389 1.00 83.56 128 ARG A O 1
ATOM 1048 N N . SER A 1 129 ? 15.196 -1.666 -7.951 1.00 86.81 129 SER A N 1
ATOM 1049 C CA . SER A 1 129 ? 14.449 -2.930 -8.009 1.00 86.81 129 SER A CA 1
ATOM 1050 C C . SER A 1 129 ? 15.066 -4.002 -8.915 1.00 86.81 129 SER A C 1
ATOM 1052 O O . SER A 1 129 ? 14.617 -5.143 -8.860 1.00 86.81 129 SER A O 1
ATOM 1054 N N . LYS A 1 130 ? 16.076 -3.658 -9.732 1.00 84.75 130 LYS A N 1
ATOM 1055 C CA . LYS A 1 130 ? 16.555 -4.436 -10.902 1.00 84.75 130 LYS A CA 1
ATOM 1056 C C . LYS A 1 130 ? 15.539 -4.598 -12.037 1.00 84.75 130 LYS A C 1
ATOM 1058 O O . LYS A 1 130 ? 15.835 -5.283 -13.010 1.00 84.75 130 LYS A O 1
ATOM 1063 N N . LEU A 1 131 ? 14.362 -3.999 -11.917 1.00 88.31 131 LEU A N 1
ATOM 1064 C CA . LEU A 1 131 ? 13.379 -3.959 -12.987 1.00 88.31 131 LEU A CA 1
ATOM 1065 C C . LEU A 1 131 ? 13.601 -2.685 -13.799 1.00 88.31 131 LEU A C 1
ATOM 1067 O O . LEU A 1 131 ? 13.986 -1.652 -13.246 1.00 88.31 131 LEU A O 1
ATOM 1071 N N . ASP A 1 132 ? 13.345 -2.757 -15.101 1.00 91.75 132 ASP A N 1
ATOM 1072 C CA . ASP A 1 132 ?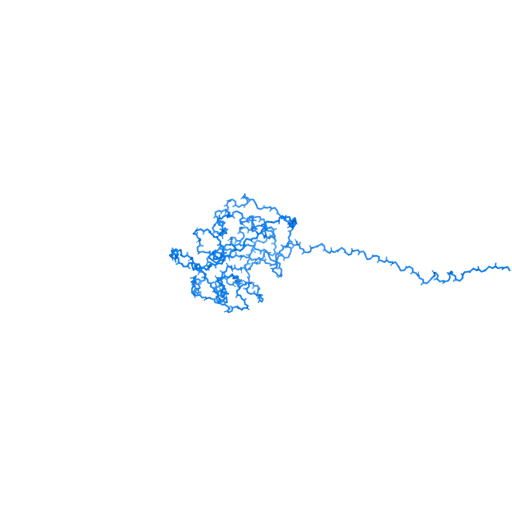 13.145 -1.551 -15.899 1.00 91.75 132 ASP A CA 1
ATOM 1073 C C . ASP A 1 132 ? 11.872 -0.807 -15.443 1.00 91.75 132 ASP A C 1
ATOM 1075 O O . ASP A 1 132 ? 11.065 -1.329 -14.661 1.00 91.75 132 ASP A O 1
ATOM 1079 N N . HIS A 1 133 ? 11.696 0.428 -15.922 1.00 93.75 133 HIS A N 1
ATOM 1080 C CA . HIS A 1 133 ? 10.571 1.288 -15.545 1.00 93.75 133 HIS A CA 1
ATOM 1081 C C . HIS A 1 133 ? 9.225 0.587 -15.714 1.00 93.75 133 HIS A C 1
ATOM 1083 O O . HIS A 1 133 ? 8.403 0.608 -14.799 1.00 93.75 133 HIS A O 1
ATOM 1089 N N . ARG A 1 134 ? 9.005 -0.068 -16.856 1.00 94.06 134 ARG A N 1
ATOM 1090 C CA . ARG A 1 134 ? 7.727 -0.701 -17.176 1.00 94.06 134 ARG A CA 1
ATOM 1091 C C . ARG A 1 134 ? 7.502 -1.940 -16.319 1.00 94.06 134 ARG A C 1
ATOM 1093 O O . ARG A 1 134 ? 6.460 -2.064 -15.674 1.00 94.06 134 ARG A O 1
ATOM 1100 N N . SER A 1 135 ? 8.493 -2.820 -16.252 1.00 94.38 135 SER A N 1
ATOM 1101 C CA . SER A 1 135 ? 8.461 -4.043 -15.454 1.00 94.38 135 SER A CA 1
ATOM 1102 C C . SER A 1 135 ? 8.206 -3.752 -13.974 1.00 94.38 135 SER A C 1
ATOM 1104 O O . SER A 1 135 ? 7.497 -4.517 -13.320 1.00 94.38 135 SER A O 1
ATOM 1106 N N . TYR A 1 136 ? 8.710 -2.636 -13.439 1.00 95.75 136 TYR A N 1
ATOM 1107 C CA . TYR A 1 136 ? 8.454 -2.204 -12.062 1.00 95.75 136 TYR A CA 1
ATOM 1108 C C . TYR A 1 136 ? 6.964 -1.960 -11.782 1.00 95.75 136 TYR A C 1
ATOM 1110 O O . TYR A 1 136 ? 6.398 -2.550 -10.854 1.00 95.75 136 TYR A O 1
ATOM 1118 N N . PHE A 1 137 ? 6.315 -1.129 -12.602 1.00 98.19 137 PHE A N 1
ATOM 1119 C CA . PHE A 1 137 ? 4.895 -0.807 -12.444 1.00 98.19 137 PHE A CA 1
ATOM 1120 C C . PHE A 1 137 ? 3.998 -2.009 -12.750 1.00 98.19 137 PHE A C 1
ATOM 1122 O O . PHE A 1 137 ? 3.099 -2.324 -11.964 1.00 98.19 137 PHE A O 1
ATOM 1129 N N . ASP A 1 138 ? 4.278 -2.732 -13.837 1.00 96.94 138 ASP A N 1
ATOM 1130 C CA . ASP A 1 138 ? 3.504 -3.910 -14.231 1.00 96.94 138 ASP A CA 1
ATOM 1131 C C . ASP A 1 138 ? 3.566 -5.009 -13.171 1.00 96.94 138 ASP A C 1
ATOM 1133 O O . ASP A 1 138 ? 2.544 -5.625 -12.866 1.00 96.94 138 ASP A O 1
ATOM 1137 N N . THR A 1 139 ? 4.737 -5.248 -12.576 1.00 96.81 139 THR A N 1
ATOM 1138 C CA . THR A 1 139 ? 4.901 -6.261 -11.522 1.00 96.81 139 THR A CA 1
ATOM 1139 C C . THR A 1 139 ? 4.045 -5.925 -10.306 1.00 96.81 139 THR A C 1
ATOM 1141 O O . THR A 1 139 ? 3.285 -6.774 -9.837 1.00 96.81 139 THR A O 1
ATOM 1144 N N . ALA A 1 140 ? 4.102 -4.683 -9.819 1.00 98.12 140 ALA A N 1
ATOM 1145 C CA . ALA A 1 140 ? 3.317 -4.252 -8.664 1.00 98.12 140 ALA A CA 1
ATOM 1146 C C . ALA A 1 140 ? 1.803 -4.364 -8.919 1.00 98.12 140 ALA A C 1
ATOM 1148 O O . ALA A 1 140 ? 1.069 -4.919 -8.093 1.00 98.12 140 ALA A O 1
ATOM 1149 N N . MET A 1 141 ? 1.337 -3.898 -10.084 1.00 98.12 141 MET A N 1
ATOM 1150 C CA . MET A 1 141 ? -0.074 -3.981 -10.472 1.00 98.12 141 MET A CA 1
ATOM 1151 C C . MET A 1 141 ? -0.542 -5.433 -10.633 1.00 98.12 141 MET A C 1
ATOM 1153 O O . MET A 1 141 ? -1.586 -5.796 -10.089 1.00 98.12 141 MET A O 1
ATOM 1157 N N . LYS A 1 142 ? 0.240 -6.292 -11.304 1.00 97.38 142 LYS A N 1
ATOM 1158 C CA . LYS A 1 142 ? -0.076 -7.724 -11.479 1.00 97.38 142 LYS A CA 1
ATOM 1159 C C . LYS A 1 142 ? -0.135 -8.456 -10.142 1.00 97.38 142 LYS A C 1
ATOM 1161 O O . LYS A 1 142 ? -1.063 -9.228 -9.915 1.00 97.38 142 LYS A O 1
ATOM 1166 N N . LEU A 1 143 ? 0.807 -8.195 -9.236 1.00 97.75 143 LEU A N 1
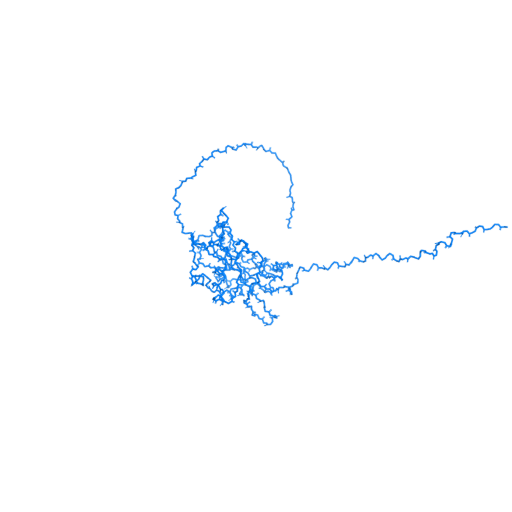ATOM 1167 C CA . LEU A 1 143 ? 0.818 -8.789 -7.898 1.00 97.75 143 LEU A CA 1
ATOM 1168 C C . LEU A 1 143 ? -0.417 -8.393 -7.085 1.00 97.75 143 LEU A C 1
ATOM 1170 O O . LEU A 1 143 ? -1.034 -9.269 -6.471 1.00 97.75 143 LEU A O 1
ATOM 1174 N N . LYS A 1 144 ? -0.804 -7.109 -7.117 1.00 97.62 144 LYS A N 1
ATOM 1175 C CA . LYS A 1 144 ? -2.046 -6.637 -6.493 1.00 97.62 144 LYS A CA 1
ATOM 1176 C C . LYS A 1 144 ? -3.259 -7.331 -7.110 1.00 97.62 144 LYS A C 1
ATOM 1178 O O . LYS A 1 144 ? -4.065 -7.889 -6.376 1.00 97.62 144 LYS A O 1
ATOM 1183 N N . ALA A 1 145 ? -3.383 -7.321 -8.435 1.00 97.19 145 ALA A N 1
ATOM 1184 C CA . ALA A 1 145 ? -4.532 -7.886 -9.138 1.00 97.19 145 ALA A CA 1
ATOM 1185 C C . ALA A 1 145 ? -4.685 -9.401 -8.919 1.00 97.19 145 ALA A C 1
ATOM 1187 O O . ALA A 1 145 ? -5.796 -9.875 -8.704 1.00 97.19 145 ALA A O 1
ATOM 1188 N N . LYS A 1 146 ? -3.578 -10.157 -8.930 1.00 95.94 146 LYS A N 1
ATOM 1189 C CA . LYS A 1 146 ? -3.577 -11.620 -8.760 1.00 95.94 146 LYS A CA 1
ATOM 1190 C C . LYS A 1 146 ? -3.898 -12.039 -7.326 1.00 95.94 146 LYS A C 1
ATOM 1192 O O . LYS A 1 146 ? -4.670 -12.969 -7.131 1.00 95.94 146 LYS A O 1
ATOM 1197 N N . ASN A 1 147 ? -3.295 -11.384 -6.331 1.00 96.31 147 ASN A N 1
ATOM 1198 C CA . ASN A 1 147 ? -3.308 -11.887 -4.952 1.00 96.31 147 ASN A CA 1
ATOM 1199 C C . ASN A 1 147 ? -4.246 -11.110 -4.021 1.00 96.31 147 ASN A C 1
ATOM 1201 O O . ASN A 1 147 ? -4.800 -11.689 -3.095 1.00 96.31 147 ASN A O 1
ATOM 1205 N N . VAL A 1 148 ? -4.420 -9.804 -4.238 1.00 96.19 148 VAL A N 1
ATOM 1206 C CA . VAL A 1 148 ? -5.183 -8.901 -3.355 1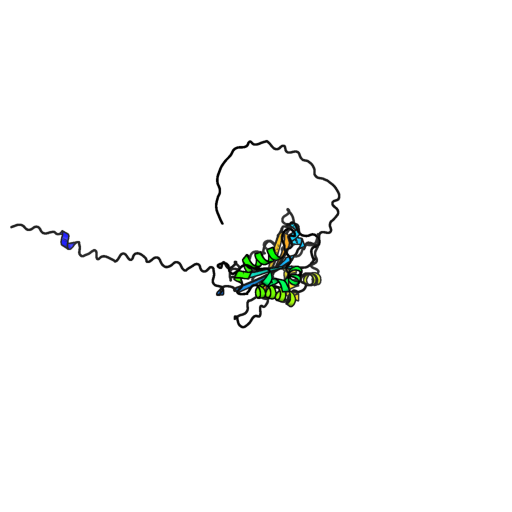.00 96.19 148 VAL A CA 1
ATOM 1207 C C . VAL A 1 148 ? -6.052 -7.911 -4.154 1.00 96.19 148 VAL A C 1
ATOM 1209 O O . VAL A 1 148 ? -5.963 -6.698 -3.939 1.00 96.19 148 VAL A O 1
ATOM 1212 N N . PRO A 1 149 ? -6.903 -8.390 -5.090 1.00 95.06 149 PRO A N 1
ATOM 1213 C CA . PRO A 1 149 ? -7.662 -7.516 -5.989 1.00 95.06 149 PRO A CA 1
ATOM 1214 C C . PRO A 1 149 ? -8.633 -6.596 -5.238 1.00 95.06 149 PRO A C 1
ATOM 1216 O O . PRO A 1 149 ? -8.792 -5.434 -5.617 1.00 95.06 149 PRO A O 1
ATOM 1219 N N . ASP A 1 150 ? -9.227 -7.100 -4.150 1.00 95.19 150 ASP A N 1
ATOM 1220 C CA . ASP A 1 150 ? -10.134 -6.362 -3.273 1.00 95.19 150 ASP A CA 1
ATOM 1221 C C . ASP A 1 150 ? -9.876 -6.691 -1.790 1.00 95.19 150 ASP A C 1
ATOM 1223 O O . ASP A 1 150 ? -10.508 -7.550 -1.160 1.00 95.19 150 ASP A O 1
ATOM 1227 N N . LEU A 1 151 ? -8.892 -5.988 -1.230 1.00 97.12 151 LEU A N 1
ATOM 1228 C CA . LEU A 1 151 ? -8.512 -6.108 0.176 1.00 97.12 151 LEU A CA 1
ATOM 1229 C C . LEU A 1 151 ? -9.614 -5.607 1.126 1.00 97.12 151 LEU A C 1
ATOM 1231 O O . LEU A 1 151 ? -9.784 -6.161 2.208 1.00 97.12 151 LEU A O 1
ATOM 1235 N N . LEU A 1 152 ? -10.402 -4.605 0.722 1.00 97.38 152 LEU A N 1
ATOM 1236 C CA . LEU A 1 152 ? -11.501 -4.102 1.547 1.00 97.38 152 LEU A CA 1
ATOM 1237 C C . LEU A 1 152 ? -12.596 -5.163 1.699 1.00 97.38 152 LEU A C 1
ATOM 1239 O O . LEU A 1 152 ? -13.051 -5.420 2.812 1.00 97.38 152 LEU A O 1
ATOM 1243 N N . SER A 1 153 ? -12.993 -5.817 0.606 1.00 96.81 153 SER A N 1
ATOM 1244 C CA . SER A 1 153 ? -13.962 -6.917 0.667 1.00 96.81 153 SER A CA 1
ATOM 1245 C C . SER A 1 153 ? -13.428 -8.125 1.431 1.00 96.81 153 SER A C 1
ATOM 1247 O O . SER A 1 153 ? -14.192 -8.767 2.148 1.00 96.81 153 SER A O 1
ATOM 1249 N N . THR A 1 154 ? -12.122 -8.400 1.347 1.00 96.69 154 THR A N 1
ATOM 1250 C CA . THR A 1 154 ? -11.470 -9.425 2.182 1.00 96.69 154 THR A CA 1
ATOM 1251 C C . THR A 1 154 ? -11.665 -9.138 3.672 1.00 96.69 154 THR A C 1
ATOM 1253 O O . THR A 1 154 ? -12.115 -10.009 4.407 1.00 96.69 154 THR A O 1
ATOM 1256 N N . LEU A 1 155 ? -11.410 -7.905 4.118 1.00 98.12 155 LEU A N 1
ATOM 1257 C CA . LEU A 1 155 ? -11.603 -7.514 5.520 1.00 98.12 155 LEU A CA 1
ATOM 1258 C C . LEU A 1 155 ? -13.083 -7.549 5.938 1.00 98.12 155 LEU A C 1
ATOM 1260 O O . LEU A 1 155 ? -13.416 -8.043 7.018 1.00 98.12 155 LEU A O 1
ATOM 1264 N N . ARG A 1 156 ? -13.991 -7.109 5.057 1.00 97.69 156 ARG A N 1
ATOM 1265 C CA . ARG A 1 156 ? -15.445 -7.141 5.301 1.00 97.69 156 ARG A CA 1
ATOM 1266 C C . ARG A 1 156 ? -15.973 -8.550 5.570 1.00 97.69 156 ARG A C 1
ATOM 1268 O O . ARG A 1 156 ? -16.841 -8.699 6.423 1.00 97.69 156 ARG A O 1
ATOM 1275 N N . GLN A 1 157 ? -15.440 -9.574 4.900 1.00 96.81 157 GLN A N 1
ATOM 1276 C CA . GLN A 1 157 ? -15.828 -10.978 5.124 1.00 96.81 157 GLN A CA 1
ATOM 1277 C C . GLN A 1 157 ? -15.537 -11.457 6.555 1.00 96.81 157 GLN A C 1
ATOM 1279 O O . GLN A 1 157 ? -16.185 -12.383 7.032 1.00 96.81 157 GLN A O 1
ATOM 1284 N N . SER A 1 158 ? -14.613 -10.800 7.259 1.00 97.12 158 SER A N 1
ATOM 1285 C CA . SER A 1 158 ? -14.301 -11.051 8.670 1.00 97.12 158 SER A CA 1
ATOM 1286 C C . SER A 1 158 ? -14.909 -10.006 9.614 1.00 97.12 158 SER A C 1
ATOM 1288 O O . SER A 1 158 ? -14.445 -9.854 10.740 1.00 97.12 158 SER A O 1
ATOM 1290 N N . ASN A 1 159 ? -15.942 -9.275 9.177 1.00 97.62 159 ASN A N 1
ATOM 1291 C CA . ASN A 1 159 ? -16.592 -8.188 9.925 1.00 97.62 159 ASN A CA 1
ATOM 1292 C C . ASN A 1 159 ? -15.657 -7.025 10.312 1.00 97.62 159 ASN A C 1
ATOM 1294 O O . ASN A 1 159 ? -15.974 -6.246 11.215 1.00 97.62 159 ASN A O 1
ATOM 1298 N N . ILE A 1 160 ? -14.533 -6.878 9.603 1.00 98.31 160 ILE A N 1
ATOM 1299 C CA . ILE A 1 160 ? -13.616 -5.745 9.733 1.00 98.31 160 ILE A CA 1
ATOM 1300 C C . ILE A 1 160 ? -14.010 -4.719 8.677 1.00 98.31 160 ILE A C 1
ATOM 1302 O O . ILE A 1 160 ? -13.665 -4.819 7.499 1.00 98.31 160 ILE A O 1
ATOM 1306 N N . VAL A 1 161 ? -14.802 -3.744 9.106 1.00 97.69 161 VAL A N 1
ATOM 1307 C CA . VAL A 1 161 ? -15.381 -2.710 8.245 1.00 97.69 161 VAL A CA 1
ATOM 1308 C C . VAL A 1 161 ? -14.927 -1.324 8.690 1.00 97.69 161 VAL A C 1
ATOM 1310 O O . VAL A 1 161 ? -14.678 -1.133 9.886 1.00 97.69 161 VAL A O 1
ATOM 1313 N N . PRO A 1 162 ? -14.837 -0.348 7.771 1.00 97.19 162 PRO A N 1
ATOM 1314 C CA . PRO A 1 162 ? -14.549 1.014 8.176 1.00 97.19 162 PRO A CA 1
ATOM 1315 C C . PRO A 1 162 ? -15.597 1.530 9.177 1.00 97.19 162 PRO A C 1
ATOM 1317 O O . PRO A 1 162 ? -16.793 1.308 8.979 1.00 97.19 162 PRO A O 1
ATOM 1320 N N . SER A 1 163 ? -15.162 2.164 10.265 1.00 95.00 163 SER A N 1
ATOM 1321 C CA . SER A 1 163 ? -16.010 2.586 11.382 1.00 95.00 163 SER A CA 1
ATOM 1322 C C . SER A 1 163 ? -15.401 3.758 12.150 1.00 95.00 163 SER A C 1
ATOM 1324 O O . SER A 1 163 ? -14.200 3.776 12.406 1.00 95.00 163 SER A O 1
ATOM 1326 N N . GLU A 1 164 ? -16.250 4.706 12.552 1.00 91.50 164 GLU A N 1
ATOM 1327 C CA . GLU A 1 164 ? -15.879 5.835 13.421 1.00 91.50 164 GLU A CA 1
ATOM 1328 C C . GLU A 1 164 ? -15.669 5.417 14.884 1.00 91.50 164 GLU A C 1
ATOM 1330 O O . GLU A 1 164 ? -14.980 6.095 15.638 1.00 91.50 164 GLU A O 1
ATOM 1335 N N . THR A 1 165 ? -16.287 4.313 15.313 1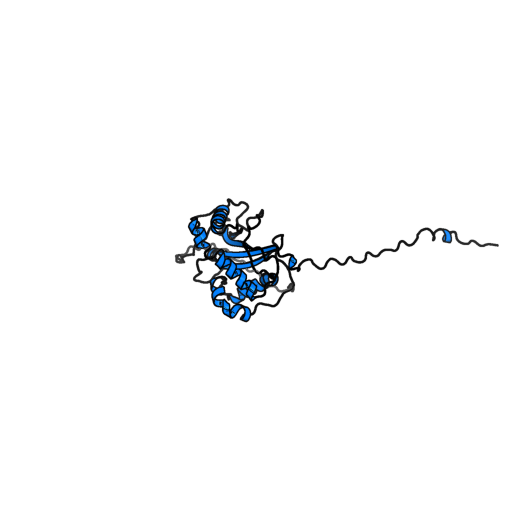.00 93.19 165 THR A N 1
ATOM 1336 C CA . THR A 1 165 ? -16.381 3.948 16.739 1.00 93.19 165 THR A CA 1
ATOM 1337 C C . THR A 1 165 ? -15.756 2.603 17.067 1.00 93.19 165 THR A C 1
ATOM 1339 O O . THR A 1 165 ? -15.385 2.356 18.213 1.00 93.19 165 THR A O 1
ATOM 1342 N N . ARG A 1 166 ? -15.647 1.708 16.082 1.00 96.25 166 ARG A N 1
ATOM 1343 C CA . ARG A 1 166 ? -15.126 0.358 16.295 1.00 96.25 166 ARG A CA 1
ATOM 1344 C C . ARG A 1 166 ? -13.628 0.322 16.032 1.00 96.25 166 ARG A C 1
ATOM 1346 O O . ARG A 1 166 ? -13.178 0.713 14.955 1.00 96.25 166 ARG A O 1
ATOM 1353 N N . LYS A 1 167 ? -12.892 -0.233 16.990 1.00 96.75 167 LYS A N 1
ATOM 1354 C CA . LYS A 1 167 ? -11.488 -0.599 16.829 1.00 96.75 167 LYS A CA 1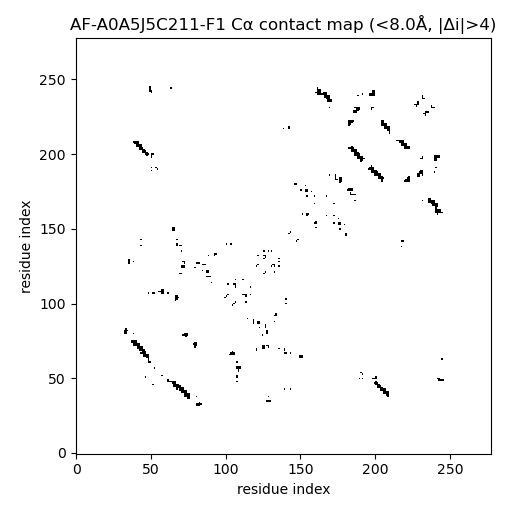
ATOM 1355 C C . LYS A 1 167 ? -11.347 -2.097 16.568 1.00 96.75 167 LYS A C 1
ATOM 1357 O O . LYS A 1 167 ? -12.257 -2.881 16.842 1.00 96.75 167 LYS A O 1
ATOM 1362 N N . TYR A 1 168 ? -10.203 -2.476 16.017 1.00 97.38 168 TYR A N 1
ATOM 1363 C CA . TYR A 1 168 ? -9.857 -3.858 15.715 1.00 97.38 168 TYR A CA 1
ATOM 1364 C C . TYR A 1 168 ? -8.440 -4.141 16.183 1.00 97.38 168 TYR A C 1
ATOM 1366 O O . TYR A 1 168 ? -7.547 -3.325 15.970 1.00 97.38 168 TYR A O 1
ATOM 1374 N N . GLN A 1 169 ? -8.217 -5.312 16.771 1.00 96.56 169 GLN A N 1
ATOM 1375 C CA . GLN A 1 169 ? -6.867 -5.768 17.080 1.00 96.56 169 GLN A CA 1
ATOM 1376 C C . GLN A 1 169 ? -6.038 -5.898 15.797 1.00 96.56 169 GLN A C 1
ATOM 1378 O O . GLN A 1 169 ? -6.511 -6.430 14.788 1.00 96.56 169 GLN A O 1
ATOM 1383 N N . VAL A 1 170 ? -4.771 -5.482 15.832 1.00 95.19 170 VAL A N 1
ATOM 1384 C CA . VAL A 1 170 ? -3.843 -5.673 14.701 1.00 95.19 170 VAL A CA 1
ATOM 1385 C C . VAL A 1 170 ? -3.795 -7.144 14.281 1.00 95.19 170 VAL A C 1
ATOM 1387 O O . VAL A 1 170 ? -3.817 -7.458 13.086 1.00 95.19 170 VAL A O 1
ATOM 1390 N N . LYS A 1 171 ? -3.791 -8.054 15.258 1.00 94.75 171 LYS A N 1
ATOM 1391 C CA . LYS A 1 171 ? -3.812 -9.497 15.028 1.00 94.75 171 LYS A CA 1
ATOM 1392 C C . LYS A 1 171 ? -5.044 -9.957 14.244 1.00 94.75 171 LYS A C 1
ATOM 1394 O O . LYS A 1 171 ? -4.885 -10.735 13.308 1.00 94.75 171 LYS A O 1
ATOM 1399 N N . SER A 1 172 ? -6.246 -9.468 14.559 1.00 96.62 172 SER A N 1
ATOM 1400 C CA . SER A 1 172 ? -7.468 -9.900 13.859 1.00 96.62 172 SER A CA 1
ATOM 1401 C C . SER A 1 172 ? -7.484 -9.450 12.396 1.00 96.62 172 SER A C 1
ATOM 1403 O O . SER A 1 172 ? -7.897 -10.212 11.522 1.00 96.62 172 SER A O 1
ATOM 1405 N N . ILE A 1 173 ? -6.941 -8.263 12.104 1.00 97.19 173 ILE A N 1
ATOM 1406 C CA . ILE A 1 173 ? -6.735 -7.773 10.732 1.00 97.19 173 ILE A CA 1
ATOM 1407 C C . ILE A 1 173 ? -5.756 -8.680 9.979 1.00 97.19 173 ILE A C 1
ATOM 1409 O O . ILE A 1 173 ? -6.020 -9.074 8.843 1.00 97.19 173 ILE A O 1
ATOM 1413 N N . GLN A 1 174 ? -4.629 -9.040 10.602 1.00 96.31 174 GLN A N 1
ATOM 1414 C CA . GLN A 1 174 ? -3.656 -9.950 9.992 1.00 96.31 174 GLN A CA 1
ATOM 1415 C C . GLN A 1 174 ? -4.255 -11.335 9.737 1.00 96.31 174 GLN A C 1
ATOM 1417 O O . GLN A 1 174 ? -4.069 -11.874 8.648 1.00 96.31 174 GLN A O 1
ATOM 1422 N N . ASP A 1 175 ? -4.981 -11.891 10.703 1.00 96.88 175 ASP A N 1
ATOM 1423 C CA . ASP A 1 175 ? -5.574 -13.224 10.606 1.00 96.88 175 ASP A CA 1
ATOM 1424 C C . ASP A 1 175 ? -6.653 -13.282 9.512 1.00 96.88 175 ASP A C 1
ATOM 1426 O O . ASP A 1 175 ? -6.680 -14.239 8.738 1.00 96.88 175 ASP A O 1
ATOM 1430 N N . ALA A 1 176 ? -7.474 -12.235 9.363 1.00 97.88 176 ALA A N 1
ATOM 1431 C CA . ALA A 1 176 ? -8.445 -12.119 8.269 1.00 97.88 176 ALA A CA 1
ATOM 1432 C C . ALA A 1 176 ? -7.770 -12.149 6.885 1.00 97.88 176 ALA A C 1
ATOM 1434 O O . ALA A 1 176 ? -8.226 -12.830 5.965 1.00 97.88 176 ALA A O 1
ATOM 1435 N N . ILE A 1 177 ? -6.643 -11.446 6.740 1.00 97.75 177 ILE A N 1
ATOM 1436 C CA . ILE A 1 177 ? -5.866 -11.426 5.494 1.00 97.75 177 ILE A CA 1
ATOM 1437 C C . ILE A 1 177 ? -5.216 -12.793 5.245 1.00 97.75 177 ILE A C 1
ATOM 1439 O O . ILE A 1 177 ? -5.297 -13.317 4.133 1.00 97.75 177 ILE A O 1
ATOM 1443 N N . VAL A 1 178 ? -4.615 -13.405 6.271 1.00 97.50 178 VAL A N 1
ATOM 1444 C CA . VAL A 1 178 ? -3.998 -14.739 6.176 1.00 97.50 178 VAL A CA 1
ATOM 1445 C C . VAL A 1 178 ? -5.027 -15.792 5.779 1.00 97.50 178 VAL A C 1
ATOM 1447 O O . VAL A 1 178 ? -4.738 -16.605 4.907 1.00 97.50 178 VAL A O 1
ATOM 1450 N N . ALA A 1 179 ? -6.233 -15.758 6.346 1.00 96.88 179 ALA A N 1
ATOM 1451 C CA . ALA A 1 179 ? -7.289 -16.714 6.025 1.00 96.88 179 ALA A CA 1
ATOM 1452 C C . ALA A 1 179 ? -7.676 -16.699 4.537 1.00 96.88 179 ALA A C 1
ATOM 1454 O O . ALA A 1 179 ? -8.065 -17.733 3.995 1.00 96.88 179 ALA A O 1
ATOM 1455 N N . LYS A 1 180 ? -7.557 -15.546 3.862 1.00 95.00 180 LYS A N 1
ATOM 1456 C CA . LYS A 1 180 ? -7.909 -15.410 2.443 1.00 95.00 180 LYS A CA 1
ATOM 1457 C C . LYS A 1 180 ? -6.732 -15.596 1.488 1.00 95.00 180 LYS A C 1
ATOM 1459 O O . LYS A 1 180 ? -6.918 -16.148 0.407 1.00 95.00 180 LYS A O 1
ATOM 1464 N N . ILE A 1 181 ? -5.558 -15.090 1.856 1.00 93.62 181 ILE A N 1
ATOM 1465 C CA . ILE A 1 181 ? -4.401 -14.944 0.955 1.00 93.62 181 ILE A CA 1
ATOM 1466 C C . ILE A 1 181 ? -3.270 -15.919 1.311 1.00 93.62 181 ILE A C 1
ATOM 1468 O O . ILE A 1 181 ? -2.381 -16.148 0.500 1.00 93.62 181 ILE A O 1
ATOM 1472 N N . GLY A 1 182 ? -3.282 -16.505 2.511 1.00 96.38 182 GLY A N 1
ATOM 1473 C CA . GLY A 1 182 ? -2.272 -17.456 2.993 1.00 96.38 182 GLY A CA 1
ATOM 1474 C C . GLY A 1 182 ? -0.970 -16.818 3.488 1.00 96.38 182 GLY A C 1
ATOM 1475 O O . GLY A 1 182 ? -0.128 -17.509 4.058 1.00 96.38 182 GLY A O 1
ATOM 1476 N N . TRP A 1 183 ? -0.807 -15.503 3.321 1.00 96.50 183 TRP A N 1
ATOM 1477 C CA . TRP A 1 183 ? 0.431 -14.788 3.627 1.00 96.50 183 TRP A CA 1
ATOM 1478 C C . TRP A 1 183 ? 0.197 -13.669 4.635 1.00 96.50 183 TRP A C 1
ATOM 1480 O O . TRP A 1 183 ? -0.673 -12.819 4.448 1.00 96.50 183 TRP A O 1
ATOM 1490 N N . ARG A 1 184 ? 1.000 -13.649 5.703 1.00 95.94 184 ARG A N 1
ATOM 1491 C CA . ARG A 1 184 ? 0.895 -12.665 6.784 1.00 95.94 184 ARG A CA 1
ATOM 1492 C C . ARG A 1 184 ? 1.521 -11.325 6.376 1.00 95.94 184 ARG A C 1
ATOM 1494 O O . ARG A 1 184 ? 2.741 -11.282 6.179 1.00 95.94 184 ARG A O 1
ATOM 1501 N N . PRO A 1 185 ? 0.741 -10.229 6.300 1.00 96.12 185 PRO A N 1
ATOM 1502 C CA . PRO A 1 185 ? 1.268 -8.901 6.006 1.00 96.12 185 PRO A CA 1
ATOM 1503 C C . PRO A 1 185 ? 1.769 -8.195 7.274 1.00 96.12 185 PRO A C 1
ATOM 1505 O O . PRO A 1 185 ? 1.551 -8.652 8.403 1.00 96.12 185 PRO A O 1
ATOM 1508 N N . ARG A 1 186 ? 2.373 -7.016 7.103 1.00 94.44 186 ARG A N 1
ATOM 1509 C CA . ARG A 1 186 ? 2.554 -6.042 8.192 1.00 94.44 186 ARG A CA 1
ATOM 1510 C C . ARG A 1 186 ? 1.494 -4.954 8.097 1.00 94.44 186 ARG A C 1
ATOM 1512 O O . ARG A 1 186 ? 1.173 -4.502 7.002 1.00 94.44 186 ARG A O 1
ATOM 1519 N N . ILE A 1 187 ? 0.986 -4.532 9.247 1.00 95.69 187 ILE A N 1
ATOM 1520 C CA . ILE A 1 187 ? 0.073 -3.397 9.357 1.00 95.69 187 ILE A CA 1
ATOM 1521 C C . ILE A 1 187 ? 0.899 -2.205 9.820 1.00 95.69 187 ILE A C 1
ATOM 1523 O O . ILE A 1 187 ? 1.648 -2.323 10.790 1.00 95.69 187 ILE A O 1
ATOM 1527 N N . LYS A 1 188 ? 0.794 -1.091 9.103 1.00 96.06 188 LYS A N 1
ATOM 1528 C CA . LYS A 1 188 ? 1.351 0.199 9.501 1.00 96.06 188 LYS A CA 1
ATOM 1529 C C . LYS A 1 188 ? 0.205 1.097 9.909 1.00 96.06 188 LYS A C 1
ATOM 1531 O O . LYS A 1 188 ? -0.769 1.233 9.163 1.00 96.06 188 LYS A O 1
ATOM 1536 N N . CYS A 1 189 ? 0.359 1.740 11.053 1.00 96.50 189 CYS A N 1
ATOM 1537 C CA . CYS A 1 189 ? -0.623 2.674 11.563 1.00 96.50 189 CYS A CA 1
ATOM 1538 C C . CYS A 1 189 ? -0.084 4.102 11.551 1.00 96.50 189 CYS A C 1
ATOM 1540 O O . CYS A 1 189 ? 1.120 4.342 11.431 1.00 96.50 189 CYS A O 1
ATOM 1542 N N . ILE A 1 190 ? -1.008 5.048 11.629 1.00 95.50 190 ILE A N 1
ATOM 1543 C CA . ILE A 1 190 ? -0.731 6.473 11.782 1.00 95.50 190 ILE A CA 1
ATOM 1544 C C . ILE A 1 190 ? -1.661 7.041 12.848 1.00 95.50 190 ILE A C 1
ATOM 1546 O O . ILE A 1 190 ? -2.687 6.432 13.154 1.00 95.50 190 ILE A O 1
ATOM 1550 N N . ASN A 1 191 ? -1.314 8.195 13.407 1.00 93.94 191 ASN A N 1
ATOM 1551 C CA . ASN A 1 191 ? -2.143 8.861 14.406 1.00 93.94 191 ASN A CA 1
ATOM 1552 C C . ASN A 1 191 ? -3.555 9.119 13.855 1.00 93.94 191 ASN A C 1
ATOM 1554 O O . ASN A 1 191 ? -3.725 9.545 12.709 1.00 93.94 191 ASN A O 1
ATOM 1558 N N . TYR A 1 192 ? -4.562 8.829 14.673 1.00 89.94 192 TYR A N 1
ATOM 1559 C CA . TYR A 1 192 ? -5.974 9.089 14.399 1.00 89.94 192 TYR A CA 1
ATOM 1560 C C . TYR A 1 192 ? -6.460 10.340 15.125 1.00 89.94 192 TYR A C 1
ATOM 1562 O O . TYR A 1 192 ? -7.129 11.183 14.533 1.00 89.94 192 TYR A O 1
ATOM 1570 N N . SER A 1 193 ? -6.074 10.484 16.392 1.00 85.31 193 SER A N 1
ATOM 1571 C CA . SER A 1 193 ? -6.468 11.607 17.238 1.00 85.31 193 SER A CA 1
ATOM 1572 C C . SER A 1 193 ? -5.398 11.944 18.273 1.00 85.31 193 SER A C 1
ATOM 1574 O O . SER A 1 193 ? -4.474 11.176 18.535 1.00 85.31 193 SER A O 1
ATOM 1576 N N . ASN A 1 194 ? -5.540 13.117 18.892 1.00 83.00 194 ASN A N 1
ATOM 1577 C CA . ASN A 1 194 ? -4.570 13.664 19.848 1.00 83.00 194 ASN A CA 1
ATOM 1578 C C . ASN A 1 194 ? -4.476 12.878 21.171 1.00 83.00 194 ASN A C 1
ATOM 1580 O O . ASN A 1 194 ? -3.581 13.130 21.968 1.00 83.00 194 ASN A O 1
ATOM 1584 N N . ASN A 1 195 ? -5.386 11.934 21.413 1.00 84.94 195 ASN A N 1
ATOM 1585 C CA . ASN A 1 195 ? -5.397 11.059 22.588 1.00 84.94 195 ASN A CA 1
ATOM 1586 C C . ASN A 1 195 ? -4.479 9.824 22.445 1.00 84.94 195 ASN A C 1
ATOM 1588 O O . ASN A 1 195 ? -4.496 8.964 23.319 1.00 84.94 195 ASN A O 1
ATOM 1592 N N . GLY A 1 196 ? -3.715 9.716 21.352 1.00 85.75 196 GLY A N 1
ATOM 1593 C CA . GLY A 1 196 ? -2.820 8.584 21.092 1.00 85.75 196 GLY A CA 1
ATOM 1594 C C . GLY A 1 196 ? -3.470 7.414 20.351 1.00 85.75 196 GLY A C 1
ATOM 1595 O O . GLY A 1 196 ? -2.794 6.422 20.091 1.00 85.75 196 GLY A O 1
ATOM 1596 N N . ASP A 1 197 ? -4.746 7.521 19.969 1.00 92.88 197 ASP A N 1
ATOM 1597 C CA . ASP A 1 197 ? -5.366 6.522 19.103 1.00 92.88 197 ASP A CA 1
ATOM 1598 C C . ASP A 1 197 ? -4.738 6.533 17.706 1.00 92.88 197 ASP A C 1
ATOM 1600 O O . ASP A 1 197 ? -4.381 7.581 17.158 1.00 92.88 197 ASP A O 1
ATOM 1604 N N . VAL A 1 198 ? -4.662 5.348 17.101 1.00 95.75 198 VAL A N 1
ATOM 1605 C CA . VAL A 1 198 ? -4.070 5.130 15.779 1.00 95.75 198 VAL A CA 1
ATOM 1606 C C . VAL A 1 198 ? -5.043 4.417 14.843 1.00 95.75 198 VAL A C 1
ATOM 1608 O O . VAL A 1 198 ? -5.983 3.748 15.276 1.00 95.75 198 VAL A O 1
ATOM 1611 N N . GLN A 1 199 ? -4.815 4.561 13.542 1.00 96.94 199 GLN A N 1
ATOM 1612 C CA . GLN A 1 199 ? -5.641 4.011 12.464 1.00 96.94 199 GLN A CA 1
ATOM 1613 C C . GLN A 1 199 ? -4.789 3.251 11.440 1.00 96.94 199 GLN A C 1
ATOM 1615 O O . GLN A 1 199 ? -3.614 3.573 11.251 1.00 96.94 199 GLN A O 1
ATOM 1620 N N . ILE A 1 200 ? -5.382 2.276 10.744 1.00 97.38 200 ILE A N 1
ATOM 1621 C CA . ILE A 1 200 ? -4.727 1.529 9.656 1.00 97.38 200 ILE A CA 1
ATOM 1622 C C . ILE A 1 200 ? -4.381 2.492 8.519 1.00 97.38 200 ILE A C 1
ATOM 1624 O O . ILE A 1 200 ? -5.270 3.002 7.841 1.00 97.38 200 ILE A O 1
ATOM 1628 N N . HIS A 1 201 ? -3.090 2.689 8.277 1.00 97.44 201 HIS A N 1
ATOM 1629 C CA . HIS A 1 201 ? -2.592 3.571 7.227 1.00 97.44 201 HIS A CA 1
ATOM 1630 C C . HIS A 1 201 ? -2.189 2.786 5.978 1.00 97.44 201 HIS A C 1
ATOM 1632 O O . HIS A 1 201 ? -2.649 3.076 4.873 1.00 97.44 201 HIS A O 1
ATOM 1638 N N . GLU A 1 202 ? -1.358 1.758 6.158 1.00 98.19 202 GLU A N 1
ATOM 1639 C CA . GLU A 1 202 ? -0.864 0.916 5.070 1.00 98.19 202 GLU A CA 1
ATOM 1640 C C . GLU A 1 202 ? -0.850 -0.561 5.480 1.00 98.19 202 GLU A C 1
ATOM 1642 O O . GLU A 1 202 ? -0.672 -0.905 6.651 1.00 98.19 202 GLU A O 1
ATOM 1647 N N . ILE A 1 203 ? -0.968 -1.445 4.491 1.00 97.94 203 ILE A N 1
ATOM 1648 C CA . ILE A 1 203 ? -0.755 -2.885 4.624 1.00 97.94 203 ILE A CA 1
ATOM 1649 C C . ILE A 1 203 ? 0.376 -3.289 3.682 1.00 97.94 203 ILE A C 1
ATOM 1651 O O . ILE A 1 203 ? 0.331 -3.039 2.478 1.00 97.94 203 ILE A O 1
ATOM 1655 N N . HIS A 1 204 ? 1.417 -3.885 4.255 1.00 97.38 204 HIS A N 1
ATOM 1656 C CA . HIS A 1 204 ? 2.652 -4.243 3.564 1.00 97.38 204 HIS A CA 1
ATOM 1657 C C . HIS A 1 204 ? 2.681 -5.752 3.342 1.00 97.38 204 HIS A C 1
ATOM 1659 O O . HIS A 1 204 ? 2.791 -6.523 4.300 1.00 97.38 204 HIS A O 1
ATOM 1665 N N . PHE A 1 205 ? 2.619 -6.174 2.085 1.00 97.88 205 PHE A N 1
ATOM 1666 C CA . PHE A 1 205 ? 2.785 -7.569 1.681 1.00 97.88 205 PHE A CA 1
ATOM 1667 C C . PHE A 1 205 ? 4.240 -7.827 1.315 1.00 97.88 205 PHE A C 1
ATOM 1669 O O . PHE A 1 205 ? 4.841 -7.040 0.587 1.00 97.88 205 PHE A O 1
ATOM 1676 N N . CYS A 1 206 ? 4.811 -8.924 1.805 1.00 96.44 206 CYS A N 1
ATOM 1677 C CA . CYS A 1 206 ? 6.177 -9.301 1.471 1.00 96.44 206 CYS A CA 1
ATOM 1678 C C . CYS A 1 206 ? 6.184 -10.181 0.229 1.00 96.44 206 CYS A C 1
ATOM 1680 O O . CYS A 1 206 ? 5.391 -11.112 0.114 1.00 96.44 206 CYS A O 1
ATOM 1682 N N . VAL A 1 207 ? 7.098 -9.887 -0.687 1.00 96.50 207 VAL A N 1
ATOM 1683 C CA . VAL A 1 207 ? 7.194 -10.550 -1.985 1.00 96.50 207 VAL A CA 1
ATOM 1684 C C . VAL A 1 207 ? 8.625 -11.032 -2.181 1.00 96.50 207 VAL A C 1
ATOM 1686 O O . VAL A 1 207 ? 9.561 -10.236 -2.080 1.00 96.50 207 VAL A O 1
ATOM 1689 N N . LYS A 1 208 ? 8.821 -12.327 -2.439 1.00 93.44 208 LYS A N 1
ATOM 1690 C CA . LYS A 1 208 ? 10.137 -12.851 -2.819 1.00 93.44 208 LYS A CA 1
ATOM 1691 C C . LYS A 1 208 ? 10.414 -12.505 -4.289 1.00 93.44 208 LYS A C 1
ATOM 1693 O O . LYS A 1 208 ? 9.516 -12.678 -5.117 1.00 93.44 208 LYS A O 1
ATOM 1698 N N . PRO A 1 209 ? 11.613 -11.988 -4.620 1.00 91.25 209 PRO A N 1
ATOM 1699 C CA . PRO A 1 209 ? 12.015 -11.841 -6.009 1.00 91.25 209 PRO A CA 1
ATOM 1700 C C . PRO A 1 209 ? 12.199 -13.211 -6.665 1.00 91.25 209 PRO A C 1
ATOM 1702 O O . PRO A 1 209 ? 12.410 -14.203 -5.954 1.00 91.25 209 PRO A O 1
ATOM 1705 N N . PRO A 1 210 ? 12.199 -13.260 -8.003 1.00 88.19 210 PRO A N 1
ATOM 1706 C CA . PRO A 1 210 ? 12.570 -14.464 -8.716 1.00 88.19 210 PRO A CA 1
ATOM 1707 C C . PRO A 1 210 ? 14.002 -14.916 -8.377 1.00 88.19 210 PRO A C 1
ATOM 1709 O O . PRO A 1 210 ? 14.860 -14.081 -8.066 1.00 88.19 210 PRO A O 1
ATOM 1712 N N . PRO A 1 211 ? 14.285 -16.230 -8.431 1.00 79.88 211 PRO A N 1
ATOM 1713 C CA . PRO A 1 211 ? 15.595 -16.774 -8.074 1.00 79.88 211 PRO A CA 1
ATOM 1714 C C . PRO A 1 211 ? 16.688 -16.425 -9.094 1.00 79.88 211 PRO A C 1
ATOM 1716 O O . PRO A 1 211 ? 17.861 -16.360 -8.727 1.00 79.88 211 PRO A O 1
ATOM 1719 N N . THR A 1 212 ? 16.316 -16.203 -10.356 1.00 75.50 212 THR A N 1
ATOM 1720 C CA . THR A 1 212 ? 17.223 -15.867 -11.461 1.00 75.50 212 THR A CA 1
ATOM 1721 C C . THR A 1 212 ? 16.579 -14.827 -12.381 1.00 75.50 212 THR A C 1
ATOM 1723 O O . THR A 1 212 ? 15.413 -14.489 -12.197 1.00 75.50 212 THR A O 1
ATOM 1726 N N . ALA A 1 213 ? 17.323 -14.284 -13.349 1.00 70.00 213 ALA A N 1
ATOM 1727 C CA . ALA A 1 213 ? 16.794 -13.285 -14.286 1.00 70.00 213 ALA A CA 1
ATOM 1728 C C . ALA A 1 213 ? 15.884 -13.899 -15.371 1.00 70.00 213 ALA A C 1
ATOM 1730 O O . ALA A 1 213 ? 15.060 -13.204 -15.961 1.00 70.00 213 ALA A O 1
ATOM 1731 N N . GLU A 1 214 ? 16.029 -15.201 -15.625 1.00 71.31 214 GLU A N 1
ATOM 1732 C CA . GLU A 1 214 ? 15.270 -15.957 -16.627 1.00 71.31 214 GLU A CA 1
ATOM 1733 C C . GLU A 1 214 ? 13.862 -16.318 -16.133 1.00 71.31 214 GLU A C 1
ATOM 1735 O O . GLU A 1 214 ? 12.938 -16.463 -16.930 1.00 71.31 214 GLU A O 1
ATOM 1740 N N . VAL A 1 215 ? 13.685 -16.438 -14.815 1.00 71.75 215 VAL A N 1
ATOM 1741 C CA . VAL A 1 215 ? 12.381 -16.619 -14.169 1.00 71.75 215 VAL A CA 1
ATOM 1742 C C . VAL A 1 215 ? 11.898 -15.245 -13.716 1.00 71.75 215 VAL A C 1
ATOM 1744 O O . VAL A 1 215 ? 12.610 -14.557 -13.003 1.00 71.75 215 VAL A O 1
ATOM 1747 N N . GLN A 1 216 ? 10.692 -14.824 -14.097 1.00 69.88 216 GLN A N 1
ATOM 1748 C CA . GLN A 1 216 ? 10.131 -13.521 -13.692 1.00 69.88 216 GLN A CA 1
ATOM 1749 C C . GLN A 1 216 ? 8.933 -13.654 -12.745 1.00 69.88 216 GLN A C 1
ATOM 1751 O O . GLN A 1 216 ? 8.067 -12.781 -12.693 1.00 69.88 216 GLN A O 1
ATOM 1756 N N . GLU A 1 217 ? 8.851 -14.750 -11.988 1.00 86.69 217 GLU A N 1
ATOM 1757 C CA . GLU A 1 217 ? 7.755 -14.924 -11.040 1.00 86.69 217 GLU A CA 1
ATOM 1758 C C . GLU A 1 217 ? 8.105 -14.360 -9.661 1.00 86.69 217 GLU A C 1
ATOM 1760 O O . GLU A 1 217 ? 8.968 -14.857 -8.939 1.00 86.69 217 GLU A O 1
ATOM 1765 N N . PHE A 1 218 ? 7.404 -13.286 -9.312 1.00 94.25 218 PHE A N 1
ATOM 1766 C CA . PHE A 1 218 ? 7.349 -12.747 -7.965 1.00 94.25 218 PHE A CA 1
ATOM 1767 C C . PHE A 1 218 ? 6.220 -13.435 -7.200 1.00 94.25 218 PHE A C 1
ATOM 1769 O O . PHE A 1 218 ? 5.100 -13.557 -7.701 1.00 94.25 218 PHE A O 1
ATOM 1776 N N . GLU A 1 219 ? 6.479 -13.820 -5.957 1.00 94.00 219 GLU A N 1
ATOM 1777 C CA . GLU A 1 219 ? 5.505 -14.547 -5.141 1.00 94.00 219 GLU A CA 1
ATOM 1778 C C . GLU A 1 219 ? 5.390 -13.933 -3.752 1.00 94.00 219 GLU A C 1
ATOM 1780 O O . GLU A 1 219 ? 6.369 -13.450 -3.179 1.00 94.00 219 GLU A O 1
ATOM 1785 N N . PHE A 1 220 ? 4.191 -13.979 -3.182 1.00 96.69 220 PHE A N 1
ATOM 1786 C CA . PHE A 1 220 ? 3.986 -13.541 -1.808 1.00 96.69 220 PHE A CA 1
ATOM 1787 C C . PHE A 1 220 ? 4.674 -14.501 -0.832 1.00 96.69 220 PHE A C 1
ATOM 1789 O O . PHE A 1 220 ? 4.772 -15.701 -1.069 1.00 96.69 220 PHE A O 1
ATOM 1796 N N . ILE A 1 221 ? 5.163 -13.946 0.273 1.00 95.88 221 ILE A N 1
ATOM 1797 C CA . ILE A 1 221 ? 5.754 -14.670 1.397 1.00 95.88 221 ILE A CA 1
ATOM 1798 C C . ILE A 1 221 ? 5.267 -14.060 2.711 1.00 95.88 221 ILE A C 1
ATOM 1800 O O . ILE A 1 221 ? 4.831 -12.909 2.764 1.00 95.88 221 ILE A O 1
ATOM 1804 N N . ASN A 1 222 ? 5.391 -14.807 3.809 1.00 96.12 222 ASN A N 1
ATOM 1805 C CA . ASN A 1 222 ? 5.131 -14.258 5.136 1.00 96.12 222 ASN A CA 1
ATOM 1806 C C . ASN A 1 222 ? 6.125 -13.138 5.453 1.00 96.12 222 ASN A C 1
ATOM 1808 O O . ASN A 1 222 ? 7.344 -13.329 5.378 1.00 96.12 222 ASN A O 1
ATOM 1812 N N . CYS A 1 223 ? 5.616 -11.983 5.875 1.00 92.31 223 CYS A N 1
ATOM 1813 C CA . CYS A 1 223 ? 6.474 -10.945 6.415 1.00 92.31 223 CYS A CA 1
ATOM 1814 C C . CYS A 1 223 ? 7.074 -11.380 7.753 1.00 92.31 223 CYS A C 1
ATOM 1816 O O . CYS A 1 223 ? 6.369 -11.838 8.654 1.00 92.31 223 CYS A O 1
ATOM 1818 N N . ARG A 1 224 ? 8.392 -11.197 7.909 1.00 85.31 224 ARG A N 1
ATOM 1819 C CA . ARG A 1 224 ? 9.084 -11.479 9.175 1.00 85.31 224 ARG A CA 1
ATOM 1820 C C . ARG A 1 224 ? 8.510 -10.602 10.292 1.00 85.31 224 ARG A C 1
ATOM 1822 O O . ARG A 1 224 ? 8.425 -9.382 10.134 1.00 85.31 224 ARG A O 1
ATOM 1829 N N . ARG A 1 225 ? 8.169 -11.216 11.430 1.00 75.19 225 ARG A N 1
ATOM 1830 C CA . ARG A 1 225 ? 7.789 -10.490 12.651 1.00 75.19 225 ARG A CA 1
ATOM 1831 C C . ARG A 1 225 ? 8.959 -9.616 13.111 1.00 75.19 225 ARG A C 1
ATOM 1833 O O . ARG A 1 225 ? 10.107 -10.056 13.109 1.00 75.19 225 ARG A O 1
ATOM 1840 N N . ARG A 1 226 ? 8.661 -8.371 13.481 1.00 71.81 226 ARG A N 1
ATOM 1841 C CA . ARG A 1 226 ? 9.611 -7.429 14.088 1.00 71.81 226 ARG A CA 1
ATOM 1842 C C . ARG A 1 226 ? 9.086 -7.001 15.456 1.00 71.81 226 ARG A C 1
ATOM 1844 O O . ARG A 1 226 ? 7.870 -6.995 15.616 1.00 71.81 226 ARG A O 1
ATOM 1851 N N . PRO A 1 227 ? 9.966 -6.613 16.394 1.00 61.06 227 PRO A N 1
ATOM 1852 C CA . PRO A 1 227 ? 9.555 -6.203 17.737 1.00 61.06 227 PRO A CA 1
ATOM 1853 C C . PRO A 1 227 ? 8.701 -4.925 17.765 1.00 61.06 227 PRO A C 1
ATOM 1855 O O . PRO A 1 227 ? 8.030 -4.686 18.754 1.00 61.06 227 PRO A O 1
ATOM 1858 N N . TYR A 1 228 ? 8.690 -4.127 16.688 1.00 67.25 228 TYR A N 1
ATOM 1859 C CA . TYR A 1 228 ? 7.907 -2.891 16.600 1.00 67.25 228 TYR A CA 1
ATOM 1860 C C . TYR A 1 228 ? 6.798 -2.978 15.540 1.00 67.25 228 TYR A C 1
ATOM 1862 O O . TYR A 1 228 ? 7.074 -3.270 14.362 1.00 67.25 228 TYR A O 1
ATOM 1870 N N . TYR A 1 229 ? 5.555 -2.666 15.926 1.00 73.19 229 TYR A N 1
ATOM 1871 C CA . TYR A 1 229 ? 4.366 -2.774 15.069 1.00 73.19 229 TYR A CA 1
ATOM 1872 C C . TYR A 1 229 ? 4.103 -1.517 14.234 1.00 73.19 229 TYR A C 1
ATOM 1874 O O . TYR A 1 229 ? 2.974 -1.071 14.139 1.00 73.19 229 TYR A O 1
ATOM 1882 N N . MET A 1 230 ? 5.129 -0.942 13.595 1.00 88.25 230 MET A N 1
ATOM 1883 C CA . MET A 1 230 ? 4.988 0.113 12.565 1.00 88.25 230 MET A CA 1
ATOM 1884 C C . MET A 1 230 ? 3.969 1.225 12.907 1.00 88.25 230 MET A C 1
ATOM 1886 O O . MET A 1 230 ? 3.148 1.597 12.069 1.00 88.25 230 MET A O 1
ATOM 1890 N N . GLY A 1 231 ? 4.012 1.735 14.142 1.00 90.56 231 GLY A N 1
ATOM 1891 C CA . GLY A 1 231 ? 3.108 2.790 14.616 1.00 90.56 231 GLY A CA 1
ATOM 1892 C C . GLY A 1 231 ? 1.763 2.303 15.168 1.00 90.56 231 GLY A C 1
ATOM 1893 O O . GLY A 1 231 ? 0.958 3.123 15.578 1.00 90.56 231 GLY A O 1
ATOM 1894 N N . CYS A 1 232 ? 1.506 0.995 15.215 1.00 92.19 232 CYS A N 1
ATOM 1895 C CA . CYS A 1 232 ? 0.323 0.387 15.838 1.00 92.19 232 CYS A CA 1
ATOM 1896 C C . CYS A 1 232 ? 0.530 0.076 17.341 1.00 92.19 232 CYS A C 1
ATOM 1898 O O . CYS A 1 232 ? -0.209 -0.711 17.927 1.00 92.19 232 CYS A O 1
ATOM 1900 N N . GLY A 1 233 ? 1.570 0.652 17.954 1.00 85.06 233 GLY A N 1
ATOM 1901 C CA . GLY A 1 233 ? 2.018 0.394 19.326 1.00 85.06 233 GLY A CA 1
ATOM 1902 C C . GLY A 1 233 ? 2.940 -0.827 19.463 1.00 85.06 233 GLY A C 1
ATOM 1903 O O . GLY A 1 233 ? 3.588 -1.239 18.499 1.00 85.06 233 GLY A O 1
ATOM 1904 N N . ASP A 1 234 ? 3.005 -1.393 20.670 1.00 81.44 234 ASP A N 1
ATOM 1905 C CA . ASP A 1 234 ? 4.032 -2.376 21.048 1.00 81.44 234 ASP A CA 1
ATOM 1906 C C . ASP A 1 234 ? 3.541 -3.837 21.121 1.00 81.44 234 ASP A C 1
ATOM 1908 O O . ASP A 1 234 ? 4.339 -4.739 21.380 1.00 81.44 234 ASP A O 1
ATOM 1912 N N . HIS A 1 235 ? 2.252 -4.107 20.861 1.00 81.44 235 HIS A N 1
ATOM 1913 C CA . HIS A 1 235 ? 1.668 -5.454 20.921 1.00 81.44 235 HIS A CA 1
ATOM 1914 C C . HIS A 1 235 ? 0.691 -5.736 19.768 1.00 81.44 235 HIS A C 1
ATOM 1916 O O . HIS A 1 235 ? 0.032 -4.829 19.263 1.00 81.44 235 HIS A O 1
ATOM 1922 N N . GLU A 1 236 ? 0.552 -7.005 19.358 1.00 78.75 236 GLU A N 1
ATOM 1923 C CA . GLU A 1 236 ? -0.387 -7.390 18.286 1.00 78.75 236 GLU A CA 1
ATOM 1924 C C . GLU A 1 236 ? -1.865 -7.334 18.707 1.00 78.75 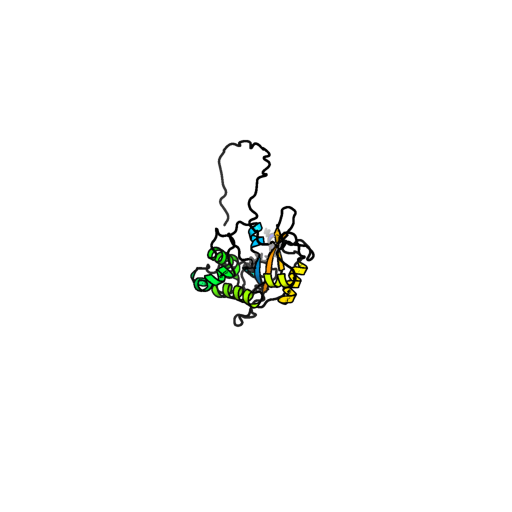236 GLU A C 1
ATOM 1926 O O . GLU A 1 236 ? -2.747 -7.269 17.850 1.00 78.75 236 GLU A O 1
ATOM 1931 N N . ASP A 1 237 ? -2.121 -7.288 20.014 1.00 88.06 237 ASP A N 1
ATOM 1932 C CA . ASP A 1 237 ? -3.463 -7.122 20.586 1.00 88.06 237 ASP A CA 1
ATOM 1933 C C . ASP A 1 237 ? -3.885 -5.650 20.691 1.00 88.06 237 ASP A C 1
ATOM 1935 O O . ASP A 1 237 ? -5.013 -5.364 21.088 1.00 88.06 237 ASP A O 1
ATOM 1939 N N . ASN A 1 238 ? -3.006 -4.708 20.325 1.00 92.31 238 ASN A N 1
ATOM 1940 C CA . ASN A 1 238 ? -3.373 -3.300 20.276 1.00 92.31 238 ASN A CA 1
ATOM 1941 C C . ASN A 1 238 ? -4.513 -3.082 19.287 1.00 92.31 238 ASN A C 1
ATOM 1943 O O . ASN A 1 238 ? -4.513 -3.614 18.172 1.00 92.31 238 ASN A O 1
ATOM 1947 N N . GLU A 1 239 ? -5.469 -2.262 19.701 1.00 95.31 239 GLU A N 1
ATOM 1948 C CA . GLU A 1 239 ? -6.648 -1.956 18.913 1.00 95.31 239 GLU A CA 1
ATOM 1949 C C . GLU A 1 239 ? -6.457 -0.671 18.108 1.00 95.31 239 GLU A C 1
ATOM 1951 O O . GLU A 1 239 ? -5.995 0.348 18.621 1.00 95.31 239 GLU A O 1
ATOM 1956 N N . VAL A 1 240 ? -6.839 -0.715 16.834 1.00 96.75 240 VAL A N 1
ATOM 1957 C CA . VAL A 1 240 ? -6.651 0.380 15.878 1.00 96.75 240 VAL A CA 1
ATOM 1958 C C . VAL A 1 240 ? -7.955 0.688 15.154 1.00 96.75 240 VAL A C 1
ATOM 1960 O O . VAL A 1 240 ? -8.781 -0.200 14.926 1.00 96.75 240 VAL A O 1
ATOM 1963 N N . TYR A 1 241 ? -8.148 1.945 14.764 1.00 97.44 241 TYR A N 1
ATOM 1964 C CA . TYR A 1 241 ? -9.279 2.339 13.931 1.00 97.44 241 TYR A CA 1
ATOM 1965 C C . TYR A 1 241 ? -9.091 1.906 12.478 1.00 97.44 241 TYR A C 1
ATOM 1967 O O . TYR A 1 241 ? -7.983 1.880 11.937 1.00 97.44 241 TYR A O 1
ATOM 1975 N N . PHE A 1 242 ? -10.210 1.641 11.814 1.00 97.44 242 PHE A N 1
ATOM 1976 C CA . PHE A 1 242 ? -10.276 1.526 10.365 1.00 97.44 242 PHE A CA 1
ATOM 1977 C C . PHE A 1 242 ? -11.208 2.622 9.854 1.00 97.44 242 PHE A C 1
ATOM 1979 O O . PHE A 1 242 ? -12.421 2.473 9.913 1.00 97.44 242 PHE A O 1
ATOM 1986 N N . SER A 1 243 ? -10.664 3.758 9.427 1.00 95.06 243 SER A N 1
ATOM 1987 C CA . SER A 1 243 ? -11.478 4.969 9.256 1.00 95.06 243 SER A CA 1
ATOM 1988 C C . SER A 1 243 ? -12.405 4.910 8.036 1.00 95.06 243 SER A C 1
ATOM 1990 O O . SER A 1 243 ? -11.948 4.558 6.941 1.00 95.06 243 SER A O 1
ATOM 1992 N N . PRO A 1 244 ? -13.695 5.257 8.176 1.00 93.56 244 PRO A N 1
ATOM 1993 C CA . PRO A 1 244 ? -14.633 5.280 7.064 1.00 93.56 244 PRO A CA 1
ATOM 1994 C C . PRO A 1 244 ? -14.421 6.513 6.194 1.00 93.56 244 PRO A C 1
ATOM 1996 O O . PRO A 1 244 ? -13.560 7.356 6.457 1.00 93.56 244 PRO A O 1
ATOM 1999 N N . GLU A 1 245 ? -15.171 6.572 5.098 1.00 86.50 245 GLU A N 1
ATOM 2000 C CA . GLU A 1 245 ? -15.255 7.796 4.320 1.00 86.50 245 GLU A CA 1
ATOM 2001 C C . GLU A 1 245 ? -15.841 8.878 5.218 1.00 86.50 245 GLU A C 1
ATOM 2003 O O . GLU A 1 245 ? -16.895 8.676 5.828 1.00 86.50 245 GLU A O 1
ATOM 2008 N N . LYS A 1 246 ? -15.172 10.030 5.291 1.00 75.75 246 LYS A N 1
ATOM 2009 C CA . LYS A 1 246 ? -15.805 11.203 5.871 1.00 75.75 246 LYS A CA 1
ATOM 2010 C C . LYS A 1 246 ? -16.939 11.588 4.935 1.00 75.75 246 LYS A C 1
ATOM 2012 O O . LYS A 1 246 ? -16.719 12.229 3.910 1.00 75.75 246 LYS A O 1
ATOM 2017 N N . ASN A 1 247 ? -18.161 11.218 5.304 1.00 56.44 247 ASN A N 1
ATOM 2018 C CA . ASN A 1 247 ? -19.307 11.995 4.872 1.00 56.44 247 ASN A CA 1
ATOM 2019 C C . ASN A 1 247 ? -18.971 13.426 5.280 1.00 56.44 247 ASN A C 1
ATOM 2021 O O . ASN A 1 247 ? -18.601 13.643 6.436 1.00 56.44 247 ASN A O 1
ATOM 2025 N N . ASN A 1 248 ? -19.043 14.381 4.357 1.00 43.53 248 ASN A N 1
ATOM 2026 C CA . ASN A 1 248 ? -19.083 15.786 4.733 1.00 43.53 248 ASN A CA 1
ATOM 2027 C C . ASN A 1 248 ? -20.331 15.965 5.607 1.00 43.53 248 ASN A C 1
ATOM 2029 O O . ASN A 1 248 ? -21.399 16.328 5.118 1.00 43.53 248 ASN A O 1
ATOM 2033 N N . LEU A 1 249 ? -20.211 15.647 6.897 1.00 38.34 249 LEU A N 1
ATOM 2034 C CA . LEU A 1 249 ? -21.060 16.179 7.933 1.00 38.34 249 LEU A CA 1
ATOM 2035 C C . LEU A 1 249 ? -20.893 17.673 7.753 1.00 38.34 249 LEU A C 1
ATOM 2037 O O . LEU A 1 249 ? -19.799 18.221 7.895 1.00 38.34 249 LEU A O 1
ATOM 2041 N N . THR A 1 250 ? -21.971 18.262 7.257 1.00 33.56 250 THR A N 1
ATOM 2042 C CA . THR A 1 250 ? -22.197 19.687 7.121 1.00 33.56 250 THR A CA 1
ATOM 2043 C C . THR A 1 250 ? -21.382 20.441 8.155 1.00 33.56 250 THR A C 1
ATOM 2045 O O . THR A 1 250 ? -21.491 20.157 9.347 1.00 33.56 250 THR A O 1
ATOM 2048 N N . ALA A 1 251 ? -20.583 21.401 7.696 1.00 35.50 251 ALA A N 1
ATOM 2049 C CA . ALA A 1 251 ? -20.064 22.462 8.536 1.00 35.50 251 ALA A CA 1
ATOM 2050 C C . ALA A 1 251 ? -21.257 23.199 9.171 1.00 35.50 251 ALA A C 1
ATOM 2052 O O . ALA A 1 251 ? -21.732 24.209 8.662 1.00 35.50 251 ALA A O 1
ATOM 2053 N N . THR A 1 252 ? -21.806 22.650 10.248 1.00 33.56 252 THR A N 1
ATOM 2054 C CA . THR A 1 252 ? -22.789 23.304 11.097 1.00 33.56 252 THR A CA 1
ATOM 2055 C C . THR A 1 252 ? -22.047 23.822 12.308 1.00 33.56 252 THR A C 1
ATOM 2057 O O . THR A 1 252 ? -21.748 23.066 13.224 1.00 33.56 252 THR A O 1
ATOM 2060 N N . GLY A 1 253 ? -21.784 25.126 12.268 1.00 29.34 253 GLY A N 1
ATOM 2061 C CA . GLY A 1 253 ? -21.916 25.994 13.431 1.00 29.34 253 GLY A CA 1
ATOM 2062 C C . GLY A 1 253 ? -20.765 25.987 14.428 1.00 29.34 253 GLY A C 1
ATOM 2063 O O . GLY A 1 253 ? -20.689 25.130 15.293 1.00 29.34 253 GLY A O 1
ATOM 2064 N N . ASN A 1 254 ? -19.937 27.028 14.324 1.00 35.16 254 ASN A N 1
ATOM 2065 C CA . ASN A 1 254 ? -19.454 27.861 15.428 1.00 35.16 254 ASN A CA 1
ATOM 2066 C C . ASN A 1 254 ? -19.470 27.261 16.842 1.00 35.16 254 ASN A C 1
ATOM 2068 O O . ASN A 1 254 ? -20.506 27.265 17.494 1.00 35.16 254 ASN A O 1
ATOM 2072 N N . GLU A 1 255 ? -18.274 26.998 17.366 1.00 30.59 255 GLU A N 1
ATOM 2073 C CA . GLU A 1 255 ? -17.884 27.436 18.713 1.00 30.59 255 GLU A CA 1
ATOM 2074 C C . GLU A 1 255 ? -16.348 27.526 18.788 1.00 30.59 255 GLU A C 1
ATOM 2076 O O . GLU A 1 255 ? -15.658 26.735 19.422 1.00 30.59 255 GLU A O 1
ATOM 2081 N N . PHE A 1 256 ? -15.777 28.514 18.086 1.00 32.31 256 PHE A N 1
ATOM 2082 C CA . PHE A 1 256 ? -14.457 29.028 18.453 1.00 32.31 256 PHE A CA 1
ATOM 2083 C C . PHE A 1 256 ? -14.658 29.962 19.646 1.00 32.31 256 PHE A C 1
ATOM 2085 O O . PHE A 1 256 ? -15.022 31.129 19.491 1.00 32.31 256 PHE A O 1
ATOM 2092 N N . ILE A 1 257 ? -14.441 29.435 20.849 1.00 35.12 257 ILE A N 1
ATOM 2093 C CA . ILE A 1 257 ? -14.256 30.259 22.040 1.00 35.12 257 ILE A CA 1
ATOM 2094 C C . ILE A 1 257 ? -12.958 31.044 21.837 1.00 35.12 257 ILE A C 1
ATOM 2096 O O . ILE A 1 257 ? -11.852 30.512 21.912 1.00 35.12 257 ILE A O 1
ATOM 2100 N N . SER A 1 258 ? -13.127 32.329 21.541 1.00 34.47 258 SER A N 1
ATOM 2101 C CA . SER A 1 258 ? -12.091 33.351 21.586 1.00 34.47 258 SER A CA 1
ATOM 2102 C C . SER A 1 258 ? -11.533 33.449 23.006 1.00 34.47 258 SER A C 1
ATOM 2104 O O . SER A 1 258 ? -12.180 34.024 23.882 1.00 34.47 258 SER A O 1
ATOM 2106 N N . SER A 1 259 ? -10.314 32.960 23.234 1.00 33.22 259 SER A N 1
ATOM 2107 C CA . SER A 1 259 ? -9.473 33.459 24.320 1.00 33.22 259 SER A CA 1
ATOM 2108 C C . SER A 1 259 ? -8.387 34.355 23.730 1.00 33.22 259 SER A C 1
ATOM 2110 O O . SER A 1 259 ? -7.470 33.934 23.026 1.00 33.22 259 SER A O 1
ATOM 2112 N N . SER A 1 260 ? -8.552 35.648 23.986 1.00 38.31 260 SER A N 1
ATOM 2113 C CA . SER A 1 260 ? -7.591 36.693 23.676 1.00 38.31 260 SER A CA 1
ATOM 2114 C C . SER A 1 260 ? -6.250 36.398 24.344 1.00 38.31 260 SER A C 1
ATOM 2116 O O . SER A 1 260 ? -6.150 36.420 25.569 1.00 38.31 260 SER A O 1
ATOM 2118 N N . LEU A 1 261 ? -5.203 36.209 23.544 1.00 33.66 261 LEU A N 1
ATOM 2119 C CA . LEU A 1 261 ? -3.826 36.426 23.972 1.00 33.66 261 LEU A CA 1
ATOM 2120 C C . LEU A 1 261 ? -3.166 37.383 22.980 1.00 33.66 261 LEU A C 1
ATOM 2122 O O . LEU A 1 261 ? -2.852 37.056 21.840 1.00 33.66 261 LEU A O 1
ATOM 2126 N N . THR A 1 262 ? -3.025 38.614 23.451 1.00 34.06 262 THR A N 1
ATOM 2127 C CA . THR A 1 262 ? -2.230 39.699 22.885 1.00 34.06 262 THR A CA 1
ATOM 2128 C C . THR A 1 262 ? -0.816 39.239 22.526 1.00 34.06 262 THR A C 1
ATOM 2130 O O . THR A 1 262 ? -0.054 38.828 23.399 1.00 34.06 262 THR A O 1
ATOM 2133 N N . LEU A 1 263 ? -0.450 39.377 21.250 1.00 30.02 263 LEU A N 1
ATOM 2134 C CA . LEU A 1 263 ? 0.928 39.289 20.764 1.00 30.02 263 LEU A CA 1
ATOM 2135 C C . LEU A 1 263 ? 1.698 40.573 21.125 1.00 30.02 263 LEU A C 1
ATOM 2137 O O . LEU A 1 263 ? 1.245 41.662 20.758 1.00 30.02 263 LEU A O 1
ATOM 2141 N N . PRO A 1 264 ? 2.881 40.499 21.761 1.00 32.28 264 PRO A N 1
ATOM 2142 C CA . PRO A 1 264 ? 3.804 41.619 21.775 1.00 32.28 264 PRO A CA 1
ATOM 2143 C C . PRO A 1 264 ? 4.554 41.702 20.439 1.00 32.28 264 PRO A C 1
ATOM 2145 O O . PRO A 1 264 ? 5.163 40.736 19.979 1.00 32.28 264 PRO A O 1
ATOM 2148 N N . ARG A 1 265 ? 4.542 42.903 19.847 1.00 33.12 265 ARG A N 1
ATOM 2149 C CA . ARG A 1 265 ? 5.467 43.349 18.793 1.00 33.12 265 ARG A CA 1
ATOM 2150 C C . ARG A 1 265 ? 6.909 43.027 19.193 1.00 33.12 265 ARG A C 1
ATOM 2152 O O . ARG A 1 265 ? 7.354 43.477 20.248 1.00 33.12 265 ARG A O 1
ATOM 2159 N N . ARG A 1 266 ? 7.668 42.374 18.309 1.00 31.23 266 ARG A N 1
ATOM 2160 C CA . ARG A 1 266 ? 9.133 42.393 18.363 1.00 31.23 266 ARG A CA 1
ATOM 2161 C C . ARG A 1 266 ? 9.703 42.917 17.054 1.00 31.23 266 ARG A C 1
ATOM 2163 O O . ARG A 1 266 ? 9.199 42.620 15.976 1.00 31.23 266 ARG A O 1
ATOM 2170 N N . GLN A 1 267 ? 10.679 43.794 17.235 1.00 31.00 267 GLN A N 1
ATOM 2171 C CA . GLN A 1 267 ? 11.329 44.638 16.249 1.00 31.00 267 GLN A CA 1
ATOM 2172 C C . GLN A 1 267 ? 12.123 43.833 15.219 1.00 31.00 267 GLN A C 1
ATOM 2174 O O . GLN A 1 267 ? 12.655 42.765 15.505 1.00 31.00 267 GLN A O 1
ATOM 2179 N N . THR A 1 268 ? 12.209 44.423 14.034 1.00 34.97 268 THR A N 1
ATOM 2180 C CA . THR A 1 268 ? 13.159 44.133 12.964 1.00 34.97 268 THR A CA 1
ATOM 2181 C C . THR A 1 268 ? 14.605 44.312 13.428 1.00 34.97 268 THR A C 1
ATOM 2183 O O . THR A 1 268 ? 14.927 45.387 13.935 1.00 34.97 268 THR A O 1
ATOM 2186 N N . GLN A 1 269 ? 15.472 43.335 13.150 1.00 31.66 269 GLN A N 1
ATOM 2187 C CA . GLN A 1 269 ? 16.853 43.575 12.714 1.00 31.66 269 GLN A CA 1
ATOM 2188 C C . GLN A 1 269 ? 17.458 42.319 12.048 1.00 31.66 269 GLN A C 1
ATOM 2190 O O . GLN A 1 269 ? 17.439 41.238 12.623 1.00 31.66 269 GLN A O 1
ATOM 2195 N N . SER A 1 270 ? 17.839 42.541 10.785 1.00 29.81 270 SER A N 1
ATOM 2196 C CA . SER A 1 270 ? 18.925 42.018 9.931 1.00 29.81 270 SER A CA 1
ATOM 2197 C C . SER A 1 270 ? 19.802 40.815 10.323 1.00 29.81 270 SER A C 1
ATOM 2199 O O . SER A 1 270 ? 20.277 40.751 11.452 1.00 29.81 270 SER A O 1
ATOM 2201 N N . GLU A 1 271 ? 20.143 40.060 9.253 1.00 29.66 271 GLU A N 1
ATOM 2202 C CA . GLU A 1 271 ? 21.425 39.362 8.961 1.00 29.66 271 GLU A CA 1
ATOM 2203 C C . GLU A 1 271 ? 21.717 38.110 9.826 1.00 29.66 271 GLU A C 1
ATOM 2205 O O . GLU A 1 271 ? 21.445 38.106 11.016 1.00 29.66 271 GLU A O 1
ATOM 2210 N N . GLU A 1 272 ? 22.198 36.954 9.353 1.00 29.72 272 GLU A N 1
ATOM 2211 C CA . GLU A 1 272 ? 22.944 36.523 8.162 1.00 29.72 272 GLU A CA 1
ATOM 2212 C C . GLU A 1 272 ? 22.973 34.963 8.155 1.00 29.72 272 GLU A C 1
ATOM 2214 O O . GLU A 1 272 ? 22.745 34.348 9.196 1.00 29.72 272 GLU A O 1
ATOM 2219 N N . GLU A 1 273 ? 23.261 34.361 6.992 1.00 29.59 273 GLU A N 1
ATOM 2220 C CA . GLU A 1 273 ? 23.791 32.993 6.762 1.00 29.59 273 GLU A CA 1
ATOM 2221 C C . GLU A 1 273 ? 22.978 31.720 7.113 1.00 29.59 273 GLU A C 1
ATOM 2223 O O . GLU A 1 273 ? 22.803 31.344 8.269 1.00 29.59 273 GLU A O 1
ATOM 2228 N N . ALA A 1 274 ? 22.611 30.968 6.060 1.00 29.61 274 ALA A N 1
ATOM 2229 C CA . ALA A 1 274 ? 22.794 29.510 5.969 1.00 29.61 274 ALA A CA 1
ATOM 2230 C C . ALA A 1 274 ? 22.569 29.043 4.513 1.00 29.61 274 ALA A C 1
ATOM 2232 O O . ALA A 1 274 ? 21.438 28.784 4.091 1.00 29.61 274 ALA A O 1
ATOM 2233 N N . GLU A 1 275 ? 23.659 28.983 3.744 1.00 34.78 275 GLU A N 1
ATOM 2234 C CA . GLU A 1 275 ? 23.820 28.016 2.652 1.00 34.78 275 GLU A CA 1
ATOM 2235 C C . GLU A 1 275 ? 24.076 26.613 3.239 1.00 34.78 275 GLU A C 1
ATOM 2237 O O . GLU A 1 275 ? 24.470 26.490 4.399 1.00 34.78 275 GLU A O 1
ATOM 2242 N N . ASP A 1 276 ? 23.890 25.598 2.388 1.00 32.81 276 ASP A N 1
ATOM 2243 C CA . ASP A 1 276 ? 24.230 24.175 2.559 1.00 32.81 276 ASP A CA 1
ATOM 2244 C C . ASP A 1 276 ? 23.297 23.345 3.482 1.00 32.81 276 ASP A C 1
ATOM 2246 O O . ASP A 1 276 ? 22.919 23.748 4.573 1.00 32.81 276 ASP A O 1
ATOM 2250 N N . GLU A 1 277 ? 22.795 22.163 3.107 1.00 34.53 277 GLU A N 1
ATOM 2251 C CA . GLU A 1 277 ? 23.329 21.143 2.199 1.00 34.53 277 GLU A CA 1
ATOM 2252 C C . GLU A 1 277 ? 22.229 20.435 1.378 1.00 34.53 277 GLU A C 1
ATOM 2254 O O . GLU A 1 277 ? 21.098 20.220 1.831 1.00 34.53 277 GLU A O 1
ATOM 2259 N N . LEU A 1 278 ? 22.635 20.061 0.162 1.00 34.75 278 LEU A N 1
ATOM 2260 C CA . LEU A 1 278 ? 22.024 19.112 -0.777 1.00 34.75 278 LEU A CA 1
ATOM 2261 C C . LEU A 1 278 ? 22.084 17.657 -0.286 1.00 34.75 278 LEU A C 1
ATOM 2263 O O . LEU A 1 278 ? 23.115 17.270 0.304 1.00 34.75 278 LEU A O 1
#

=== Feature glossary ===
Legend for the data blocks above and below:

— What the protein is —

The amino-acid sequence is the protein's primary structure: the linear order of residues from the N-terminus to the C-terminus, written in one-letter code. Everything else here — the 3D coordinates, the secondary structure, the domain annotations — is ultimately a consequence of this string.

Functional annotations link the protein to curated databases. InterPro entries identify conserved domains and families by matching the sequence against member-database signatures (Pfam, PROSITE, CDD, …). Gene Ontology (GO) terms describe molecular function, biological process, and cellular component in a controlled vocabulary. CATH places the structure in a hierarchical fold classification (Class/Architecture/Topology/Homologous-superfamily). The organism is the source species.

— Where its atoms are —

Atomic coordinates in PDBx/mmCIF format — the same representation the Protein Data Bank distributes. Each line of the _atom_site loop places one backbone atom in Cartesian space (units: ångströms, origin: arbitrary).

The six renders are orthographic views along the three Cartesian axes in both directions. Representation (cartoon, sticks, or surface) and color scheme (sequence-rainbow or by-chain) vary across proteins so the training set covers all the common visualization conventions.

— Local backbone conformation —

Eight-state secondary structure (DSSP): H is the canonical α-helix, G the tighter 3₁₀-helix, I the wider π-helix; E/B are β-structure, T and S are turns and bends, and '-' is everything else. DSSP derives these from the pattern of main-chain N–H···O=C hydrogen bonds, not from the sequence.

Three-state secondary structure (P-SEA) collapses the eight DSSP classes into helix (a), strand (b), and coil (c). P-SEA assigns these from Cα geometry alone — distances and angles — without requiring backbone oxygens, so it works on any Cα trace.

φ (phi) and ψ (psi) are the two rotatable backbone dihedrals per residue: φ is the C(i-1)–N–Cα–C torsion, ψ is the N–Cα–C–N(i+1) torsion, both in degrees on (−180°, 180°]. α-helical residues cluster near (−60°, −45°); β-strand residues near (−120°, +130°). A Ramachandran plot is simply a scatter of (φ, ψ) for every residue.

— Global shape and packing —

The geometric summary reports three shape descriptors. Rg (radius of gyration) measures how spread out the Cα atoms are about their centre of mass; compact globular proteins have small Rg, elongated or unfolded ones large. Cα contacts (<8 Å, |i−j|>4) count long-range residue pairs in spatial proximity — high for tightly packed folds, near zero for rods or random coil. The bounding-box extents give the protein's footprint along x, y, z in Å.

SASA measures how much of the protein is reachable by solvent. It is computed by rolling a water-sized probe over the atomic surface and summing the exposed area (Å²). Per-residue SASA distinguishes core (buried, low SASA) from surface (exposed, high SASA) residues; total SASA is a whole-molecule size measure.

Plot images: a contact map (which residues are close in 3D, as an N×N binary image), a Ramachandran scatter (backbone torsion angles, revealing secondary-structure composition at a glance), and — for AlphaFold structures — a PAE heatmap (pairwise prediction confidence).

— Structural neighborhood —

A 3Di character summarizes, for each residue, the relative orientation of the Cα frame of its nearest spatial neighbor. Because it encodes fold topology rather than chemistry, 3Di alignments detect remote structural similarity that sequence alignment misses.

The Foldseek neighbor list gives the closest experimentally determined structures in the PDB, ranked by structural alignment. TM-score near 1 means near-identical fold; near 0.3 means only rough topology match. This is how one finds what a novel AlphaFold prediction most resembles in the solved-structure universe.

— Confidence and disorder —

For AlphaFold models, the B-factor field carries pLDDT — the model's own estimate of local accuracy on a 0–100 scale. Regions with pLDDT<50 should be treated as essentially unmodeled; they often correspond to intrinsically disordered segments.

Crystallographic B-factors measure how much each atom's electron density is smeared out, in Å². They rise in mobile loops and surface residues and fall in the buried interior. In AlphaFold models this column is repurposed to hold pLDDT instead.

Predicted Aligned Error (PAE) is an AlphaFold confidence matrix: entry (i, j) is the expected error in the position of residue j, in ångströms, when the prediction is superimposed on the true structure at residue i. Low PAE within a block of residues means that block is internally rigid and well-predicted; high PAE between two blocks means their relative placement is uncertain even if each block individually is confident.